Protein AF-A0A2P2IC39-F1 (afdb_monomer)

Nearest PDB structures (foldseek):
  4boz-assembly1_A  TM=9.385E-01  e=6.051E-13  Homo sapiens
  4bos-assembly1_B  TM=9.287E-01  e=7.747E-13  Homo sapiens
  4boq-assembly1_A-2  TM=9.405E-01  e=1.270E-12  Homo sapiens
  3by4-assembly1_A  TM=9.197E-01  e=1.194E-12  Saccharomyces cerevisiae
  7pl7-assembly1_A  TM=8.441E-01  e=1.095E-07  Saccharomyces cerevisiae

Organism: NCBI:txid1518452

InterPro domains:
  IPR003323 OTU domain [PF02338] (206-313)
  IPR003323 OTU domain [PS50802] (200-324)
  IPR038765 Papain-like cysteine peptidase superfamily [SSF54001] (201-322)
  IPR048857 OTU1, Ubl domain [PF21403] (6-58)

Sequence (324 aa):
MSTIFRLRVRSALQQNIPLIDFLTPESTFENLNQVLASASEIPEQQLKVLCGYPPKVLQGARESMLQEIGIKNGEVLIIEKRSATDPPQYCEATKKMTHLLSNLNNKLQDNASQPKESTHGVQLNSSNDKSAVNVNSVVSSSKVASEGQNSNGKVRKRAPSNGKTSPAGKKSAAEPSEIVIEREAPAGIYLAPGSQLGILQKREVPSDNSCLFASMDYVLNGSISSPRTKELRREVSEGVLQEEELIPDCVMDRPRQEYSTWIMREQSWGGEIELAILSKYHKLEIVTVDAKTARVNRFGESENYKARVFLLYDGIHYDPLHME

Solvent-accessible surface area (backbone atoms only — not comparable to full-atom values): 20655 Å² total; per-residue (Å²): 130,84,64,66,26,43,34,40,48,47,36,92,90,42,88,83,38,71,71,44,67,81,48,36,52,79,36,31,40,44,60,51,42,53,52,51,19,73,59,61,82,36,56,66,92,38,46,37,46,26,41,68,86,78,71,38,78,55,56,40,27,55,78,38,28,33,46,79,64,66,55,57,69,66,38,53,42,37,45,47,79,50,56,100,84,57,77,68,49,61,43,80,70,58,59,64,57,65,50,47,53,51,50,51,55,50,58,66,59,66,71,78,67,86,90,83,89,84,83,88,79,84,90,84,90,82,85,89,82,89,82,91,86,90,85,89,85,85,90,87,83,90,85,90,81,92,86,82,92,88,90,90,89,87,88,92,88,83,88,87,91,87,88,92,89,86,85,90,83,89,81,90,86,88,79,87,82,76,90,75,84,81,75,86,66,79,90,71,82,80,74,55,93,87,47,95,87,53,46,82,41,77,48,87,57,68,93,54,44,43,17,50,38,40,23,49,34,28,77,74,67,79,43,72,54,75,70,54,33,54,47,53,28,44,56,35,27,51,37,59,73,69,37,53,85,83,57,41,74,92,82,48,99,57,59,54,74,57,43,30,66,43,47,61,36,69,76,39,69,73,56,72,68,45,45,45,40,50,13,65,72,72,52,25,24,40,35,40,34,32,75,86,77,72,47,74,50,72,22,46,70,90,69,73,47,90,45,73,47,44,34,41,29,76,88,86,53,35,28,26,46,45,76,90

Radius of gyration: 29.39 Å; Cα contacts (8 Å, |Δi|>4): 389; chains: 1; bounding box: 82×82×66 Å

pLDDT: mean 73.12, std 26.87, range [24.73, 98.62]

Foldseek 3Di:
DFQFAFEAEDEPQDHDQDTRRHAGQQDFPLVVLVSVCVRRVNPSQQKWWFKDVVTDTQAEARRDGCVRSPDDHPIYIYIDGDDPPDDGRYDDHPCCVVVVVVVVVVVVVVVPDDDDDDDDDDDDDDDDDDDDDDDDDDDDDDDDDDDDDDYDDDDDDDDDYDDDDDDDDDDDDDDDDDDDPDDDDPDDDPQDPPRPPFDWDWDDDDLFLLQVLQQVCCQVPVHGDPVSSLVLLQLLLVCLVVVCVQCPPVNDPDDSNVVSVQSSDRNHHDDDSSQQRCCVVVQEKEWEAAPPPRDIDIHCPVVPGPHYWYWYDPPRHITGIDTD

Secondary structure (DSSP, 8-state):
-PPPEEEEEEESS-S-PPPEEEE-TTSBHHHHHHHHHHHHT--GGGEEEEETTTTEE--B-TT-BTTTTT--TT-EEEEEEPPTTSPPSBPP--THHHHHHHHHHHHHHTTSS--------------------------------------------------------------PPP--------------TT-TT--EEE-----STTHHHHHHHHHHHSS--HHHHHHHHHHHHHHHHH-TTTS-GGG-SS-HHHHHHHHTSTTSPP-HHHHHHHHHHHT-EEEEEETTT--EEEESGGGT-S-EEEEEE-SS-EEEEEE-

Structure (mmCIF, N/CA/C/O backbone):
data_AF-A0A2P2IC39-F1
#
_entry.id   AF-A0A2P2IC39-F1
#
loop_
_atom_site.group_PDB
_atom_site.id
_atom_site.type_symbol
_atom_site.label_atom_id
_atom_site.label_alt_id
_atom_site.label_comp_id
_atom_site.label_asym_id
_atom_site.label_entity_id
_atom_site.label_seq_id
_atom_site.pdbx_PDB_ins_code
_atom_site.Cartn_x
_atom_site.Cartn_y
_atom_site.Cartn_z
_atom_site.occupancy
_atom_site.B_iso_or_equiv
_atom_site.auth_seq_id
_atom_site.auth_comp_id
_atom_site.auth_asym_id
_atom_site.auth_atom_id
_atom_site.pdbx_PDB_model_num
ATOM 1 N N . MET A 1 1 ? -18.939 -21.372 20.679 1.00 53.53 1 MET A N 1
ATOM 2 C CA . MET A 1 1 ? -17.553 -20.964 20.996 1.00 53.53 1 MET A CA 1
ATOM 3 C C . MET A 1 1 ? -17.461 -19.486 20.676 1.00 53.53 1 MET A C 1
ATOM 5 O O . MET A 1 1 ? -17.962 -19.125 19.617 1.00 53.53 1 MET A O 1
ATOM 9 N N . SER A 1 2 ? -16.907 -18.648 21.553 1.00 65.69 2 SER A N 1
ATOM 10 C CA . SER A 1 2 ? -16.652 -17.245 21.196 1.00 65.69 2 SER A CA 1
ATOM 11 C C . SER A 1 2 ? -15.604 -17.186 20.088 1.00 65.69 2 SER A C 1
ATOM 13 O O . SER A 1 2 ? -14.643 -17.959 20.101 1.00 65.69 2 SER A O 1
ATOM 15 N N . THR A 1 3 ? -15.798 -16.300 19.116 1.00 83.81 3 THR A N 1
ATOM 16 C CA . THR A 1 3 ? -14.810 -16.071 18.059 1.00 83.81 3 THR A CA 1
ATOM 17 C C . THR A 1 3 ? -13.557 -15.469 18.682 1.00 83.81 3 THR A C 1
ATOM 19 O O . THR A 1 3 ? -13.649 -14.519 19.450 1.00 83.81 3 THR A O 1
ATOM 22 N N . ILE A 1 4 ? -12.382 -15.988 18.343 1.00 92.75 4 ILE A N 1
ATOM 23 C CA . ILE A 1 4 ? -11.112 -15.381 18.747 1.00 92.75 4 ILE A CA 1
ATOM 24 C C . ILE A 1 4 ? -10.704 -14.362 17.680 1.00 92.75 4 ILE A C 1
ATOM 26 O O . ILE A 1 4 ? -10.698 -14.669 16.485 1.00 92.75 4 ILE A O 1
ATOM 30 N N . PHE A 1 5 ? -10.374 -13.145 18.103 1.00 92.12 5 PHE A N 1
ATOM 31 C CA . PHE A 1 5 ? -9.815 -12.113 17.240 1.00 92.12 5 PHE A CA 1
ATOM 32 C C . PHE A 1 5 ? -8.325 -12.376 17.013 1.00 92.12 5 PHE A C 1
ATOM 34 O O . PHE A 1 5 ? -7.558 -12.460 17.965 1.00 92.12 5 PHE A O 1
ATOM 41 N N . ARG A 1 6 ? -7.918 -12.463 15.742 1.00 90.50 6 ARG A N 1
ATOM 42 C CA . ARG A 1 6 ? -6.520 -12.501 15.295 1.00 90.50 6 ARG A CA 1
ATOM 43 C C . ARG A 1 6 ? -6.109 -11.088 14.872 1.00 90.50 6 ARG A C 1
ATOM 45 O O . ARG A 1 6 ? -6.311 -10.713 13.717 1.00 90.50 6 ARG A O 1
ATOM 52 N N . LEU A 1 7 ? -5.600 -10.288 15.806 1.00 91.44 7 LEU A N 1
ATOM 53 C CA . LEU A 1 7 ? -5.197 -8.896 15.573 1.00 91.44 7 LEU A CA 1
ATOM 54 C C . LEU A 1 7 ? -3.695 -8.832 15.282 1.00 91.44 7 LEU A C 1
ATOM 56 O O . LEU A 1 7 ? -2.874 -9.288 16.080 1.00 91.44 7 LEU A O 1
ATOM 60 N N . ARG A 1 8 ? -3.329 -8.264 14.130 1.00 89.94 8 ARG A N 1
ATOM 61 C CA . ARG A 1 8 ? -1.926 -8.003 13.761 1.00 89.94 8 ARG A CA 1
ATOM 62 C C . ARG A 1 8 ? -1.519 -6.653 14.336 1.00 89.94 8 ARG A C 1
ATOM 64 O O . ARG A 1 8 ? -2.344 -5.748 14.339 1.00 89.94 8 ARG A O 1
ATOM 71 N N . VAL A 1 9 ? -0.278 -6.494 14.789 1.00 92.00 9 VAL A N 1
ATOM 72 C CA . VAL A 1 9 ? 0.190 -5.244 15.409 1.00 92.00 9 VAL A CA 1
ATOM 73 C C . VAL A 1 9 ? 1.431 -4.723 14.683 1.00 92.00 9 VAL A C 1
ATOM 75 O O . VAL A 1 9 ? 2.341 -5.490 14.383 1.00 92.00 9 VAL A O 1
ATOM 78 N N . ARG A 1 10 ? 1.470 -3.420 14.388 1.00 85.88 10 ARG A N 1
ATOM 79 C CA . ARG A 1 10 ? 2.615 -2.708 13.802 1.00 85.88 10 ARG A CA 1
ATOM 80 C C . ARG A 1 10 ? 2.978 -1.508 14.680 1.00 85.88 10 ARG A C 1
ATOM 82 O O . ARG A 1 10 ? 2.101 -0.748 15.080 1.00 85.88 10 ARG A O 1
ATOM 89 N N . SER A 1 11 ? 4.267 -1.325 14.960 1.00 86.62 11 SER A N 1
ATOM 90 C CA . SER A 1 11 ? 4.810 -0.196 15.727 1.00 86.62 11 SER A CA 1
ATOM 91 C C . SER A 1 11 ? 6.028 0.378 15.013 1.00 86.62 11 SER A C 1
ATOM 93 O O . SER A 1 11 ? 6.879 -0.367 14.533 1.00 86.62 11 SER A O 1
ATOM 95 N N . ALA A 1 12 ? 6.155 1.706 14.988 1.00 77.38 12 ALA A N 1
ATOM 96 C CA . ALA A 1 12 ? 7.350 2.366 14.455 1.00 77.38 12 ALA A CA 1
ATOM 97 C C . ALA A 1 12 ? 8.610 2.126 15.316 1.00 77.38 12 ALA A C 1
ATOM 99 O O . ALA A 1 12 ? 9.722 2.343 14.839 1.00 77.38 12 ALA A O 1
ATOM 100 N N . LEU A 1 13 ? 8.443 1.691 16.573 1.00 76.06 13 LEU A N 1
ATOM 101 C CA . LEU A 1 13 ? 9.543 1.412 17.505 1.00 76.06 13 LEU A CA 1
ATOM 102 C C . LEU A 1 13 ? 9.939 -0.071 17.544 1.00 76.06 13 LEU A C 1
ATOM 104 O O . LEU A 1 13 ? 11.085 -0.380 17.858 1.00 76.06 13 LEU A O 1
ATOM 108 N N . GLN A 1 14 ? 9.014 -0.984 17.231 1.00 76.31 14 GLN A N 1
ATOM 109 C CA . GLN A 1 14 ? 9.207 -2.426 17.403 1.00 76.31 14 GLN A CA 1
ATOM 110 C C . GLN A 1 14 ? 8.634 -3.180 16.198 1.00 76.31 14 GLN A C 1
ATOM 112 O O . GLN A 1 14 ? 7.423 -3.268 16.013 1.00 76.31 14 GLN A O 1
ATOM 117 N N . GLN A 1 15 ? 9.534 -3.704 15.360 1.00 69.00 15 GLN A N 1
ATOM 118 C CA . GLN A 1 15 ? 9.205 -4.309 14.060 1.00 69.00 15 GLN A CA 1
ATOM 119 C C . GLN A 1 15 ? 8.476 -5.660 14.183 1.00 69.00 15 GLN A C 1
ATOM 121 O O . GLN A 1 15 ? 7.675 -6.007 13.323 1.00 69.00 15 GLN A O 1
ATOM 126 N N . ASN A 1 16 ? 8.735 -6.410 15.261 1.00 76.50 16 ASN A N 1
ATOM 127 C CA . ASN A 1 16 ? 8.260 -7.781 15.461 1.00 76.50 16 ASN A CA 1
ATOM 128 C C . ASN A 1 16 ? 7.373 -7.886 16.711 1.00 76.50 16 ASN A C 1
ATOM 130 O O . ASN A 1 16 ? 7.782 -8.467 17.716 1.00 76.50 16 ASN A O 1
ATOM 134 N N . ILE A 1 17 ? 6.167 -7.318 16.658 1.00 85.31 17 ILE A N 1
ATOM 135 C CA . ILE A 1 17 ? 5.147 -7.544 17.693 1.00 85.31 17 ILE A CA 1
ATOM 136 C C . ILE A 1 17 ? 4.355 -8.816 17.329 1.00 85.31 17 ILE A C 1
ATOM 138 O O . ILE A 1 17 ? 3.897 -8.923 16.187 1.00 85.31 17 ILE A O 1
ATOM 142 N N . PRO A 1 18 ? 4.186 -9.792 18.245 1.00 82.88 18 PRO A N 1
ATOM 143 C CA . PRO A 1 18 ? 3.425 -11.010 17.970 1.00 82.88 18 PRO A CA 1
ATOM 144 C C . PRO A 1 18 ? 1.972 -10.753 17.552 1.00 82.88 18 PRO A C 1
ATOM 146 O O . PRO A 1 18 ? 1.357 -9.752 17.921 1.00 82.88 18 PRO A O 1
ATOM 149 N N . LEU A 1 19 ? 1.395 -11.713 16.824 1.00 87.12 19 LEU A N 1
ATOM 150 C CA . LEU A 1 19 ? -0.047 -11.762 16.590 1.00 87.12 19 LEU A CA 1
ATOM 151 C C . LEU A 1 19 ? -0.775 -11.904 17.934 1.00 87.12 19 LEU A C 1
ATOM 153 O O . LEU A 1 19 ? -0.457 -12.796 18.717 1.00 87.12 19 LEU A O 1
ATOM 157 N N . ILE A 1 20 ? -1.787 -11.074 18.172 1.00 91.94 20 ILE A N 1
ATOM 158 C CA . ILE A 1 20 ? -2.707 -11.258 19.294 1.00 91.94 20 ILE A CA 1
ATOM 159 C C . ILE A 1 20 ? -3.823 -12.183 18.804 1.00 91.94 20 ILE A C 1
ATOM 161 O O . ILE A 1 20 ? -4.684 -11.746 18.045 1.00 91.94 20 ILE A O 1
ATOM 165 N N . ASP A 1 21 ? -3.803 -13.454 19.206 1.00 92.31 21 ASP A N 1
ATOM 166 C CA . ASP A 1 21 ? -4.837 -14.448 18.883 1.00 92.31 21 ASP A CA 1
ATOM 167 C C . ASP A 1 21 ? -5.414 -15.155 20.121 1.00 92.31 21 ASP A C 1
ATOM 169 O O . AS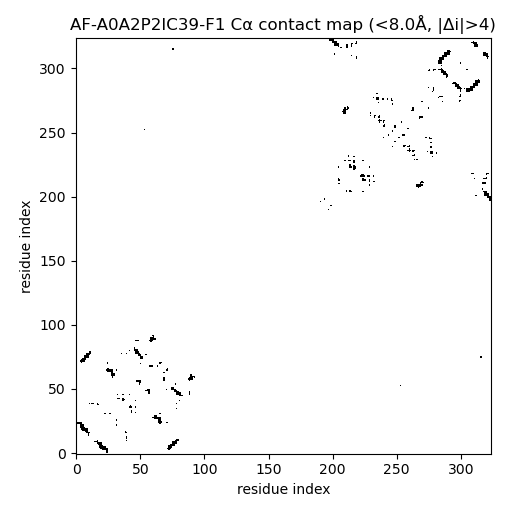P A 1 21 ? -5.702 -16.350 20.107 1.00 92.31 21 ASP A O 1
ATOM 173 N N . PHE A 1 22 ? -5.625 -14.380 21.189 1.00 92.12 22 PHE A N 1
ATOM 174 C CA . PHE A 1 22 ? -6.256 -14.823 22.441 1.00 92.12 22 PHE A CA 1
ATOM 175 C C . PHE A 1 22 ? -7.339 -13.867 22.982 1.00 92.12 22 PHE A C 1
ATOM 177 O O . PHE A 1 22 ? -7.984 -14.187 23.978 1.00 92.12 22 PHE A O 1
ATOM 184 N N . LEU A 1 23 ? -7.560 -12.709 22.345 1.00 93.19 23 LEU A N 1
ATOM 185 C CA . LEU A 1 23 ? -8.657 -11.794 22.690 1.00 93.19 23 LEU A CA 1
ATOM 186 C C . LEU A 1 23 ? -9.941 -12.166 21.932 1.00 93.19 23 LEU A C 1
ATOM 188 O O . LEU A 1 23 ? -9.903 -12.800 20.875 1.00 93.19 23 LEU A O 1
ATOM 192 N N . THR A 1 24 ? -11.087 -11.749 22.460 1.00 95.38 24 THR A N 1
ATOM 193 C CA . THR A 1 24 ? -12.430 -12.030 21.922 1.00 95.38 24 THR A CA 1
ATOM 194 C C . THR A 1 24 ? -13.197 -10.724 21.644 1.00 95.38 24 THR A C 1
ATOM 196 O O . THR A 1 24 ? -12.788 -9.671 22.145 1.00 95.38 24 THR A O 1
ATOM 199 N N . PRO A 1 25 ? -14.313 -10.748 20.884 1.00 92.50 25 PRO A N 1
ATOM 200 C CA . PRO A 1 25 ? -15.198 -9.595 20.703 1.00 92.50 25 PRO A CA 1
ATOM 201 C C . PRO A 1 25 ? -15.598 -8.909 22.013 1.00 92.50 25 PRO A C 1
ATOM 203 O O . PRO A 1 25 ? -15.726 -7.688 22.037 1.00 92.50 25 PRO A O 1
ATOM 206 N N . GLU A 1 26 ? -15.774 -9.698 23.077 1.00 94.12 26 GLU A N 1
ATOM 207 C CA . GLU A 1 26 ? -16.232 -9.294 24.410 1.00 94.12 26 GLU A CA 1
ATOM 208 C C . GLU A 1 26 ? -15.093 -8.900 25.368 1.00 94.12 26 GLU A C 1
ATOM 210 O O . GLU A 1 26 ? -15.357 -8.488 26.496 1.00 94.12 26 GLU A O 1
ATOM 215 N N . SER A 1 27 ? -13.830 -9.025 24.946 1.00 95.62 27 SER A N 1
ATOM 216 C CA . SER A 1 27 ? -12.684 -8.519 25.714 1.00 95.62 27 SER A CA 1
ATOM 217 C C . SER A 1 27 ? -12.746 -6.990 25.815 1.00 95.62 27 SER A C 1
ATOM 219 O O . SER A 1 27 ? -13.257 -6.329 24.908 1.00 95.62 27 SER A O 1
ATOM 221 N N . THR A 1 28 ? -12.231 -6.407 26.900 1.00 96.31 28 THR A N 1
ATOM 222 C CA . THR A 1 28 ? -12.331 -4.952 27.102 1.00 96.31 28 THR A CA 1
ATOM 223 C C . THR A 1 28 ? -11.219 -4.188 26.386 1.00 96.31 28 THR A C 1
ATOM 225 O O . THR A 1 28 ? -10.129 -4.716 26.135 1.00 96.31 28 THR A O 1
ATOM 228 N N . PHE A 1 29 ? -11.462 -2.910 26.093 1.00 94.75 29 PHE A N 1
ATOM 229 C CA . PHE A 1 29 ? -10.446 -2.014 25.540 1.00 94.75 29 PHE A CA 1
ATOM 230 C C . PHE A 1 29 ? -9.227 -1.885 26.466 1.00 94.75 29 PHE A C 1
ATOM 232 O O . PHE A 1 29 ? -8.095 -1.835 25.988 1.00 94.75 29 PHE A O 1
ATOM 239 N N . GLU A 1 30 ? -9.436 -1.907 27.785 1.00 94.75 30 GLU A N 1
ATOM 240 C CA . GLU A 1 30 ? -8.356 -1.995 28.771 1.00 94.75 30 GLU A CA 1
ATOM 241 C C . GLU A 1 30 ? -7.513 -3.270 28.607 1.00 94.75 30 GLU A C 1
ATOM 243 O O . GLU A 1 30 ? -6.287 -3.168 28.581 1.00 94.75 30 GLU A O 1
ATOM 248 N N . ASN A 1 31 ? -8.121 -4.451 28.423 1.00 94.56 31 ASN A N 1
ATOM 249 C CA . ASN A 1 31 ? -7.352 -5.682 28.199 1.00 94.56 31 ASN A CA 1
ATOM 250 C C . ASN A 1 31 ? -6.490 -5.585 26.933 1.00 94.56 31 ASN A C 1
ATOM 252 O O . ASN A 1 31 ? -5.325 -5.982 26.949 1.00 94.56 31 ASN A O 1
ATOM 256 N N . LEU A 1 32 ? -7.031 -5.015 25.851 1.00 95.19 32 LEU A N 1
ATOM 257 C CA . LEU A 1 32 ? -6.257 -4.773 24.636 1.00 95.19 32 LEU A CA 1
ATOM 258 C C . LEU A 1 32 ? -5.092 -3.808 24.896 1.00 95.19 32 LEU A C 1
ATOM 260 O O . LEU A 1 32 ? -3.964 -4.111 24.522 1.00 95.19 32 LEU A O 1
ATOM 264 N N . ASN A 1 33 ? -5.328 -2.673 25.552 1.00 93.75 33 ASN A N 1
ATOM 265 C CA . ASN A 1 33 ? -4.281 -1.676 25.784 1.00 93.75 33 ASN A CA 1
ATOM 266 C C . ASN A 1 33 ? -3.184 -2.180 26.733 1.00 93.75 33 ASN A C 1
ATOM 268 O O . ASN A 1 33 ? -2.019 -1.862 26.510 1.00 93.75 33 ASN A O 1
ATOM 272 N N . GLN A 1 34 ? -3.515 -3.016 27.722 1.00 93.31 34 GLN A N 1
ATOM 273 C CA . GLN A 1 34 ? -2.532 -3.706 28.566 1.00 93.31 34 GLN A CA 1
ATOM 274 C C . GLN A 1 34 ? -1.639 -4.649 27.739 1.00 93.31 34 GLN A C 1
ATOM 276 O O . GLN A 1 34 ? -0.414 -4.608 27.868 1.00 93.31 34 GLN A O 1
ATOM 281 N N . VAL A 1 35 ? -2.233 -5.449 26.842 1.00 94.00 35 VAL A N 1
ATOM 282 C CA . VAL A 1 35 ? -1.491 -6.331 25.923 1.00 94.00 35 VAL A CA 1
ATOM 283 C C . VAL A 1 35 ? -0.601 -5.519 24.978 1.00 94.00 35 VAL A C 1
ATOM 285 O O . VAL A 1 35 ? 0.588 -5.809 24.862 1.00 94.00 35 VAL A O 1
ATOM 288 N N . LEU A 1 36 ? -1.139 -4.478 24.335 1.00 92.94 36 LEU A N 1
ATOM 289 C CA . LEU A 1 36 ? -0.393 -3.631 23.399 1.00 92.94 36 LEU A CA 1
ATOM 290 C C . LEU A 1 36 ? 0.746 -2.870 24.097 1.00 92.94 36 LEU A C 1
ATOM 292 O O . LEU A 1 36 ? 1.843 -2.802 23.550 1.00 92.94 36 LEU A O 1
ATOM 296 N N . ALA A 1 37 ? 0.527 -2.342 25.305 1.00 90.88 37 ALA A N 1
ATOM 297 C CA . ALA A 1 37 ? 1.562 -1.674 26.095 1.00 90.88 37 ALA A CA 1
ATOM 298 C C . ALA A 1 37 ? 2.699 -2.640 26.469 1.00 90.88 37 ALA A C 1
ATOM 300 O O . ALA A 1 37 ? 3.873 -2.334 26.254 1.00 90.88 37 ALA A O 1
ATOM 301 N N . SER A 1 38 ? 2.356 -3.844 26.945 1.00 89.00 38 SER A N 1
ATOM 302 C CA . SER A 1 38 ? 3.340 -4.885 27.269 1.00 89.00 38 SER A CA 1
ATOM 303 C C . SER A 1 38 ? 4.096 -5.418 26.048 1.00 89.00 38 SER A C 1
ATOM 305 O O . SER A 1 38 ? 5.218 -5.889 26.205 1.00 89.00 38 SER A O 1
ATOM 307 N N . ALA A 1 39 ? 3.492 -5.385 24.857 1.00 86.06 39 ALA A N 1
ATOM 308 C CA . ALA A 1 39 ? 4.065 -5.934 23.627 1.00 86.06 39 ALA A CA 1
ATOM 309 C C . ALA A 1 39 ? 4.741 -4.886 22.718 1.00 86.06 39 ALA A C 1
ATOM 311 O O . ALA A 1 39 ? 5.256 -5.256 21.667 1.00 86.06 39 ALA A O 1
ATOM 312 N N . SER A 1 40 ? 4.717 -3.599 23.094 1.00 85.44 40 SER A N 1
ATOM 313 C CA . SER A 1 40 ? 5.329 -2.490 22.335 1.00 85.44 40 SER A CA 1
ATOM 314 C C . SER A 1 40 ? 6.308 -1.621 23.138 1.00 85.44 40 SER A C 1
ATOM 316 O O . SER A 1 40 ? 6.811 -0.625 22.613 1.00 85.44 40 SER A O 1
ATOM 318 N N . GLU A 1 41 ? 6.531 -1.948 24.418 1.00 83.94 41 GLU A N 1
ATOM 319 C CA . GLU A 1 41 ? 7.360 -1.187 25.373 1.00 83.94 41 GLU A CA 1
ATOM 320 C C . GLU A 1 41 ? 6.931 0.294 25.544 1.00 83.94 41 GLU A C 1
ATOM 322 O O . GLU A 1 41 ? 7.699 1.156 25.984 1.00 83.94 41 GLU A O 1
ATOM 327 N N . ILE A 1 42 ? 5.668 0.604 25.227 1.00 86.00 42 ILE A N 1
ATOM 328 C CA . ILE A 1 42 ? 5.047 1.922 25.403 1.00 86.00 42 ILE A CA 1
ATOM 329 C C . ILE A 1 42 ? 4.088 1.855 26.603 1.00 86.00 42 ILE A C 1
ATOM 331 O O . ILE A 1 42 ? 3.127 1.091 26.552 1.00 86.00 42 ILE A O 1
ATOM 335 N N . PRO A 1 43 ? 4.282 2.660 27.669 1.00 87.56 43 PRO A N 1
ATOM 336 C CA . PRO A 1 43 ? 3.336 2.726 28.782 1.00 87.56 43 PRO A CA 1
ATOM 337 C C . PRO A 1 43 ? 1.922 3.083 28.312 1.00 87.56 43 PRO A C 1
ATOM 339 O O . PRO A 1 43 ? 1.762 3.924 27.431 1.00 87.56 43 PRO A O 1
ATOM 342 N N . GLU A 1 44 ? 0.894 2.513 28.946 1.00 87.44 44 GLU A N 1
ATOM 343 C CA . GLU A 1 44 ? -0.524 2.703 28.588 1.00 87.44 44 GLU A CA 1
ATOM 344 C C . GLU A 1 44 ? -0.916 4.191 28.449 1.00 87.44 44 GLU A C 1
ATOM 346 O O . GLU A 1 44 ? -1.661 4.574 27.552 1.00 87.44 44 GLU A O 1
ATOM 351 N N . GLN A 1 45 ? -0.345 5.062 29.287 1.00 84.81 45 GLN A N 1
ATOM 352 C CA . GLN A 1 45 ? -0.592 6.510 29.296 1.00 84.81 45 GLN A CA 1
ATOM 353 C C . GLN A 1 45 ? 0.073 7.255 28.124 1.00 84.81 45 GLN A C 1
ATOM 355 O O . GLN A 1 45 ? -0.274 8.401 27.853 1.00 84.81 45 GLN A O 1
ATOM 360 N N . GLN A 1 46 ? 1.038 6.626 27.449 1.00 88.00 46 GLN A N 1
ATOM 361 C CA . GLN A 1 46 ? 1.729 7.117 26.249 1.00 88.00 46 GLN A CA 1
ATOM 362 C C . GLN A 1 46 ? 1.276 6.3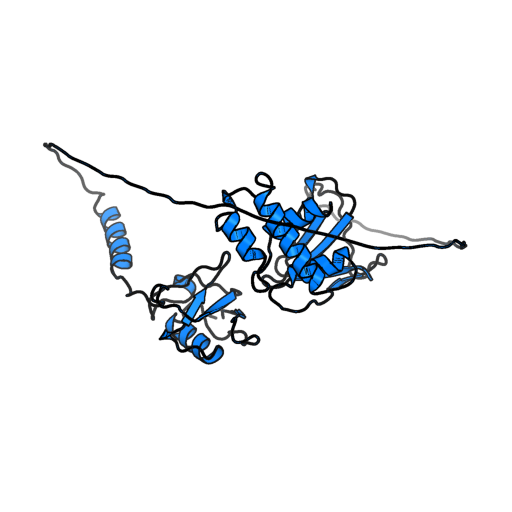85 24.977 1.00 88.00 46 GLN A C 1
ATOM 364 O O . GLN A 1 46 ? 1.801 6.656 23.895 1.00 88.00 46 GLN A O 1
ATOM 369 N N . LEU A 1 47 ? 0.317 5.466 25.088 1.00 89.56 47 LEU A N 1
ATOM 370 C CA . LEU A 1 47 ? -0.172 4.685 23.965 1.00 89.56 47 LEU A CA 1
ATOM 371 C C . LEU A 1 47 ? -1.112 5.530 23.083 1.00 89.56 47 LEU A C 1
ATOM 373 O O . LEU A 1 47 ? -1.870 6.398 23.546 1.00 89.56 47 LEU A O 1
ATOM 377 N N . LYS A 1 48 ? -1.028 5.279 21.779 1.00 91.56 48 LYS A N 1
ATOM 378 C CA . LYS A 1 48 ? -1.969 5.740 20.763 1.00 91.56 48 LYS A CA 1
ATOM 379 C C . LYS A 1 48 ? -2.178 4.593 19.785 1.00 91.56 48 LYS A C 1
ATOM 381 O O . LYS A 1 48 ? -1.237 4.162 19.125 1.00 91.56 48 LYS A O 1
ATOM 386 N N . VAL A 1 49 ? -3.408 4.098 19.721 1.00 92.88 49 VAL A N 1
ATOM 387 C CA . VAL A 1 49 ? -3.796 2.969 18.871 1.00 92.88 49 VAL A CA 1
ATOM 388 C C . VAL A 1 49 ? -4.641 3.492 17.716 1.00 92.88 49 VAL A C 1
ATOM 390 O O . VAL A 1 49 ? -5.556 4.286 17.936 1.00 92.88 49 VAL A O 1
ATOM 393 N N . LEU A 1 50 ? -4.343 3.061 16.491 1.00 91.81 50 LEU A N 1
ATOM 394 C CA . LEU A 1 50 ? -5.132 3.347 15.295 1.00 91.81 50 LEU A CA 1
ATOM 395 C C . LEU A 1 50 ? -5.587 2.038 14.641 1.00 91.81 50 LEU A C 1
ATOM 397 O O . LEU A 1 50 ? -4.860 1.049 14.680 1.00 91.81 50 LEU A O 1
ATOM 401 N N . CYS A 1 51 ? -6.780 2.036 14.045 1.00 91.94 51 CYS A N 1
ATOM 402 C CA . CYS A 1 51 ? -7.414 0.853 13.450 1.00 91.94 51 CYS A CA 1
ATOM 403 C C . CYS A 1 51 ? -8.090 1.189 12.107 1.00 91.94 51 CYS A C 1
ATOM 405 O O . CYS A 1 51 ? -8.493 2.335 11.881 1.00 91.94 51 CYS A O 1
ATOM 407 N N . GLY A 1 52 ? -8.264 0.176 11.250 1.00 84.69 52 GLY A N 1
ATOM 408 C CA . GLY A 1 52 ? -8.967 0.270 9.967 1.00 84.69 52 GLY A CA 1
ATOM 409 C C . GLY A 1 52 ? -8.196 0.992 8.854 1.00 84.69 52 GLY A C 1
ATOM 410 O O . GLY A 1 52 ? -7.034 1.368 9.008 1.00 84.69 52 GLY A O 1
ATOM 411 N N . TYR A 1 53 ? -8.867 1.188 7.714 1.00 68.31 53 TYR A N 1
ATOM 412 C CA . TYR A 1 53 ? -8.365 1.956 6.572 1.00 68.31 53 TYR A CA 1
ATOM 413 C C . TYR A 1 53 ? -9.392 3.034 6.158 1.00 68.31 53 TYR A C 1
ATOM 415 O O . TYR A 1 53 ? -10.562 2.690 5.960 1.00 68.31 53 TYR A O 1
ATOM 423 N N . PRO A 1 54 ? -8.998 4.319 6.048 1.00 78.25 54 PRO A N 1
ATOM 424 C CA . PRO A 1 54 ? -7.737 4.878 6.548 1.00 78.25 54 PRO A CA 1
ATOM 425 C C . PRO A 1 54 ? -7.600 4.697 8.076 1.00 78.25 54 PRO A C 1
ATOM 427 O O . PRO A 1 54 ? -8.626 4.646 8.765 1.00 78.25 54 PRO A O 1
ATOM 430 N N . PRO A 1 55 ? -6.373 4.625 8.629 1.00 87.62 55 PRO A N 1
ATOM 431 C CA . PRO A 1 55 ? -6.164 4.432 10.063 1.00 87.62 55 PRO A CA 1
ATOM 432 C C . PRO A 1 55 ? -6.758 5.566 10.903 1.00 87.62 55 PRO A C 1
ATOM 434 O O . PRO A 1 55 ? -6.350 6.724 10.793 1.00 87.62 55 PRO A O 1
ATOM 437 N N . LYS A 1 56 ? -7.709 5.230 11.778 1.00 88.62 56 LYS A N 1
ATOM 438 C CA . LYS A 1 56 ? -8.377 6.177 12.687 1.00 88.62 56 LYS A CA 1
ATOM 439 C C . LYS A 1 56 ? -7.987 5.885 14.127 1.00 88.62 56 LYS A C 1
ATOM 441 O O . LYS A 1 56 ? -7.908 4.721 14.513 1.00 88.62 56 LYS A O 1
ATOM 446 N N . VAL A 1 57 ? -7.749 6.937 14.916 1.00 89.75 57 VAL A N 1
ATOM 447 C CA . VAL A 1 57 ? -7.424 6.811 16.347 1.00 89.75 57 VAL A CA 1
ATOM 448 C C . VAL A 1 57 ? -8.589 6.144 17.071 1.00 89.75 57 VAL A C 1
ATOM 450 O O . VAL A 1 57 ? -9.715 6.636 17.035 1.00 89.75 57 VAL A O 1
ATOM 453 N N . LEU A 1 58 ? -8.299 5.028 17.729 1.00 91.50 58 LEU A N 1
ATOM 454 C CA . LEU A 1 58 ? -9.265 4.226 18.457 1.00 91.50 58 LEU A CA 1
ATOM 455 C C . LEU A 1 58 ? -9.520 4.841 19.841 1.00 91.50 58 LEU A C 1
ATOM 457 O O . LEU A 1 58 ? -8.580 5.107 20.593 1.00 91.50 58 LEU A O 1
ATOM 461 N N . GLN A 1 59 ? -10.792 5.063 20.169 1.00 88.75 59 GLN A N 1
ATOM 462 C CA . GLN A 1 59 ? -11.245 5.639 21.436 1.00 88.75 59 GLN A CA 1
ATOM 463 C C . GLN A 1 59 ? -12.438 4.844 21.972 1.00 88.75 59 GLN A C 1
ATOM 465 O O . GLN A 1 59 ? -13.254 4.341 21.202 1.00 88.75 59 GLN A O 1
ATOM 470 N N . GLY A 1 60 ? -12.550 4.763 23.294 1.00 88.88 60 GLY A N 1
ATOM 471 C CA . GLY A 1 60 ? -13.622 4.059 23.995 1.00 88.88 60 GLY A CA 1
ATOM 472 C C . GLY A 1 60 ? -13.466 4.197 25.507 1.00 88.88 60 GLY A C 1
ATOM 473 O O . GLY A 1 60 ? -12.494 4.791 25.975 1.00 88.88 60 GLY A O 1
ATOM 474 N N . ALA A 1 61 ? -14.398 3.642 26.278 1.00 91.19 61 ALA A N 1
ATOM 475 C CA . ALA A 1 61 ? -14.212 3.509 27.720 1.00 91.19 61 ALA A CA 1
ATOM 476 C C . ALA A 1 61 ? -13.283 2.319 28.032 1.00 91.19 61 ALA A C 1
ATOM 478 O O . ALA A 1 61 ? -13.023 1.494 27.154 1.00 91.19 61 ALA A O 1
ATOM 479 N N . ARG A 1 62 ? -12.777 2.201 29.268 1.00 91.56 62 ARG A N 1
ATOM 480 C CA . ARG A 1 62 ? -11.898 1.075 29.659 1.00 91.56 62 ARG A CA 1
ATOM 481 C C . ARG A 1 62 ? -12.620 -0.266 29.513 1.00 91.56 62 ARG A C 1
ATOM 483 O O . ARG A 1 62 ? -12.044 -1.244 29.047 1.00 91.56 62 ARG A O 1
ATOM 490 N N . GLU A 1 63 ? -13.895 -0.258 29.877 1.00 94.12 63 GLU A N 1
ATOM 491 C CA . GLU A 1 63 ? -14.833 -1.372 29.914 1.00 94.12 63 GLU A CA 1
ATOM 492 C C . GLU A 1 63 ? -15.531 -1.675 28.576 1.00 94.12 63 GLU A C 1
ATOM 494 O O . GLU A 1 63 ? -16.183 -2.711 28.473 1.00 94.12 63 GLU A O 1
ATOM 499 N N . SER A 1 64 ? -15.409 -0.811 27.558 1.00 93.06 64 SER A N 1
ATOM 500 C CA . SER A 1 64 ? -16.031 -1.042 26.244 1.00 93.06 64 SER A CA 1
ATOM 501 C C . SER A 1 64 ? -15.476 -2.305 25.583 1.00 93.06 64 SER A C 1
ATOM 503 O O . SER A 1 64 ? -14.263 -2.530 25.596 1.00 93.06 64 SER A O 1
ATOM 505 N N . MET A 1 65 ? -16.346 -3.110 24.972 1.00 95.69 65 MET A N 1
ATOM 506 C CA . MET A 1 65 ? -15.941 -4.337 24.286 1.00 95.69 65 MET A CA 1
ATOM 507 C C . MET A 1 65 ? -15.240 -4.028 22.956 1.00 95.69 65 MET A C 1
ATOM 509 O O . MET A 1 65 ? -15.594 -3.065 22.270 1.00 95.69 65 MET A O 1
ATOM 513 N N . LEU A 1 66 ? -14.286 -4.870 22.535 1.00 93.94 66 LEU A N 1
ATOM 514 C CA . LEU A 1 66 ? -13.524 -4.651 21.293 1.00 93.94 66 LEU A CA 1
ATOM 515 C C . LEU A 1 66 ? -14.430 -4.503 20.056 1.00 93.94 66 LEU A C 1
ATOM 517 O O . LEU A 1 66 ? -14.159 -3.675 19.186 1.00 93.94 66 LEU A O 1
ATOM 521 N N . GLN A 1 67 ? -15.528 -5.261 19.997 1.00 92.56 67 GLN A N 1
ATOM 522 C CA . GLN A 1 67 ? -16.511 -5.157 18.912 1.00 92.56 67 GLN A CA 1
ATOM 523 C C . GLN A 1 67 ? -17.303 -3.836 18.911 1.00 92.56 67 GLN A C 1
ATOM 525 O O . GLN A 1 67 ? -17.664 -3.344 17.843 1.00 92.56 67 GLN A O 1
ATOM 530 N N . GLU A 1 68 ? -17.556 -3.238 20.080 1.00 91.19 68 GLU A N 1
ATOM 531 C CA . GLU A 1 68 ? -18.330 -1.993 20.217 1.00 91.19 68 GLU A CA 1
ATOM 532 C C . GLU A 1 68 ? -17.520 -0.775 19.762 1.00 91.19 68 GLU A C 1
ATOM 534 O O . GLU A 1 68 ? -18.057 0.126 19.120 1.00 91.19 68 GLU A O 1
ATOM 539 N N . ILE A 1 69 ? -16.210 -0.780 20.033 1.00 90.88 69 ILE A N 1
ATOM 540 C CA . ILE A 1 69 ? -15.263 0.241 19.554 1.00 90.88 69 ILE A CA 1
ATOM 541 C C . ILE A 1 69 ? -14.834 0.023 18.089 1.00 90.88 69 ILE A C 1
ATOM 543 O O . ILE A 1 69 ? -14.012 0.770 17.564 1.00 90.88 69 ILE A O 1
ATOM 547 N N . GLY A 1 70 ? -15.402 -0.979 17.408 1.00 88.25 70 GLY A N 1
ATOM 548 C CA . GLY A 1 70 ? -15.253 -1.194 15.967 1.00 88.25 70 GLY A CA 1
ATOM 549 C C . GLY A 1 70 ? -14.101 -2.103 15.527 1.00 88.25 70 GLY A C 1
ATOM 550 O O . GLY A 1 70 ? -13.878 -2.223 14.320 1.00 88.25 70 GLY A O 1
ATOM 551 N N . ILE A 1 71 ? -13.395 -2.772 16.449 1.00 93.12 71 ILE A N 1
ATOM 552 C CA . ILE A 1 71 ? -12.394 -3.790 16.092 1.00 93.12 71 ILE A CA 1
ATOM 553 C C . ILE A 1 71 ? -13.097 -5.039 15.553 1.00 93.12 71 ILE A C 1
ATOM 555 O O . ILE A 1 71 ? -14.141 -5.467 16.048 1.00 93.12 71 ILE A O 1
ATOM 559 N N . LYS A 1 72 ? -12.484 -5.660 14.544 1.00 90.94 72 LYS A N 1
ATOM 560 C CA . LYS A 1 72 ? -12.929 -6.906 13.916 1.00 90.94 72 LYS A CA 1
ATOM 561 C C . LYS A 1 72 ? -11.785 -7.919 13.881 1.00 90.94 72 LYS A C 1
ATOM 563 O O . LYS A 1 72 ? -10.610 -7.572 13.992 1.00 90.94 72 LYS A O 1
ATOM 568 N N . ASN A 1 73 ? -12.122 -9.187 13.673 1.00 90.44 73 ASN A N 1
ATOM 569 C CA . ASN A 1 73 ? -11.129 -10.233 13.442 1.00 90.44 73 ASN A CA 1
ATOM 570 C C . ASN A 1 73 ? -10.290 -9.936 12.176 1.00 90.44 73 ASN A C 1
ATOM 572 O O . ASN A 1 73 ? -10.858 -9.631 11.130 1.00 90.44 73 ASN A O 1
ATOM 576 N N . GLY A 1 74 ? -8.960 -10.061 12.251 1.00 85.12 74 GLY A N 1
ATOM 577 C CA . GLY A 1 74 ? -8.035 -9.820 11.132 1.00 85.12 74 GLY A CA 1
ATOM 578 C C . GLY A 1 74 ? -7.537 -8.374 10.970 1.00 85.12 74 GLY A C 1
ATOM 579 O O . GLY A 1 74 ? -6.664 -8.132 10.124 1.00 85.12 74 GLY A O 1
ATOM 580 N N . GLU A 1 75 ? -8.063 -7.441 11.774 1.00 88.44 75 GLU A N 1
ATOM 581 C CA . GLU A 1 75 ? -7.678 -6.023 11.790 1.00 88.44 75 GLU A CA 1
ATOM 582 C C . GLU A 1 75 ? -6.198 -5.794 12.134 1.00 88.44 75 GLU A C 1
ATOM 584 O O . GLU A 1 75 ? -5.479 -6.678 12.621 1.00 88.44 75 GLU A O 1
ATOM 589 N N . VAL A 1 76 ? -5.743 -4.576 11.835 1.00 88.81 76 VAL A N 1
ATOM 590 C CA . VAL A 1 76 ? -4.341 -4.162 11.932 1.00 88.81 76 VAL A CA 1
ATOM 591 C C . VAL A 1 76 ? -4.211 -3.041 12.955 1.00 88.81 76 VAL A C 1
ATOM 593 O O . VAL A 1 76 ? -4.497 -1.879 12.677 1.00 88.81 76 VAL A O 1
ATOM 596 N N . LEU A 1 77 ? -3.779 -3.433 14.149 1.00 94.06 77 LEU A N 1
ATOM 597 C CA . LEU A 1 77 ? -3.348 -2.585 15.249 1.00 94.06 77 LEU A CA 1
ATOM 598 C C . LEU A 1 77 ? -2.158 -1.699 14.853 1.00 94.06 77 LEU A C 1
ATOM 600 O O . LEU A 1 77 ? -1.056 -2.237 14.767 1.00 94.06 77 LEU A O 1
ATOM 604 N N . ILE A 1 78 ? -2.302 -0.392 14.639 1.00 92.81 78 ILE A N 1
ATOM 605 C CA . ILE A 1 78 ? -1.134 0.504 14.526 1.00 92.81 78 ILE A CA 1
ATOM 606 C C . ILE A 1 78 ? -0.895 1.170 15.882 1.00 92.81 78 ILE A C 1
ATOM 608 O O . ILE A 1 78 ? -1.808 1.785 16.430 1.00 92.81 78 ILE A O 1
ATOM 612 N N . ILE A 1 79 ? 0.321 1.052 16.420 1.00 93.38 79 ILE A N 1
ATOM 613 C CA . ILE A 1 79 ? 0.740 1.703 17.667 1.00 93.38 79 ILE A CA 1
ATOM 614 C C . ILE A 1 79 ? 1.710 2.849 17.367 1.00 93.38 79 ILE A C 1
ATOM 616 O O . ILE A 1 79 ? 2.756 2.663 16.742 1.00 93.38 79 ILE A O 1
ATOM 620 N N . GLU A 1 80 ? 1.395 4.020 17.912 1.00 91.31 80 GLU A N 1
ATOM 621 C CA . GLU A 1 80 ? 2.269 5.189 17.981 1.00 91.31 80 GLU A CA 1
ATOM 622 C C . GLU A 1 80 ? 2.524 5.586 19.446 1.00 91.31 80 GLU A C 1
ATOM 624 O O . GLU A 1 80 ? 1.738 5.264 20.343 1.00 91.31 80 GLU A O 1
ATOM 629 N N . LYS A 1 81 ? 3.595 6.355 19.694 1.00 89.62 81 LYS A N 1
ATOM 630 C CA . LYS A 1 81 ? 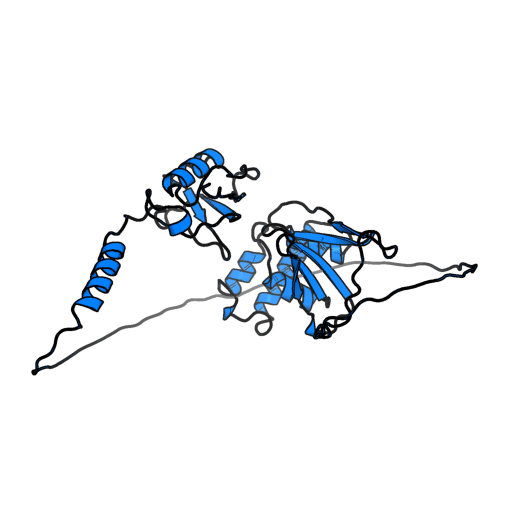3.704 7.137 20.933 1.00 89.62 81 LYS A CA 1
ATOM 631 C C . LYS A 1 81 ? 2.862 8.405 20.812 1.00 89.62 81 LYS A C 1
ATOM 633 O O . LYS A 1 81 ? 3.031 9.194 19.887 1.00 89.62 81 LYS A O 1
ATOM 638 N N . ARG A 1 82 ? 1.985 8.592 21.791 1.00 86.56 82 ARG A N 1
ATOM 639 C CA . ARG A 1 82 ? 1.134 9.762 22.018 1.00 86.56 82 ARG A CA 1
ATOM 640 C C . ARG A 1 82 ? 1.936 11.061 22.139 1.00 86.56 82 ARG A C 1
ATOM 642 O O . ARG A 1 82 ? 2.886 11.142 22.915 1.00 86.56 82 ARG A O 1
ATOM 649 N N . SER A 1 83 ? 1.486 12.097 21.438 1.00 83.75 83 SER A N 1
ATOM 650 C CA . SER A 1 83 ? 1.910 13.486 21.632 1.00 83.75 83 SER A CA 1
ATOM 651 C C . SER A 1 83 ? 1.046 14.196 22.685 1.00 83.75 83 SER A C 1
ATOM 653 O O . SER A 1 83 ? -0.053 13.750 23.015 1.00 83.75 83 SER A O 1
ATOM 655 N N . ALA A 1 84 ? 1.505 15.354 23.173 1.00 75.81 84 ALA A N 1
ATOM 656 C CA . ALA A 1 84 ? 0.725 16.214 24.074 1.00 75.81 84 ALA A CA 1
ATOM 657 C C . ALA A 1 84 ? -0.553 16.799 23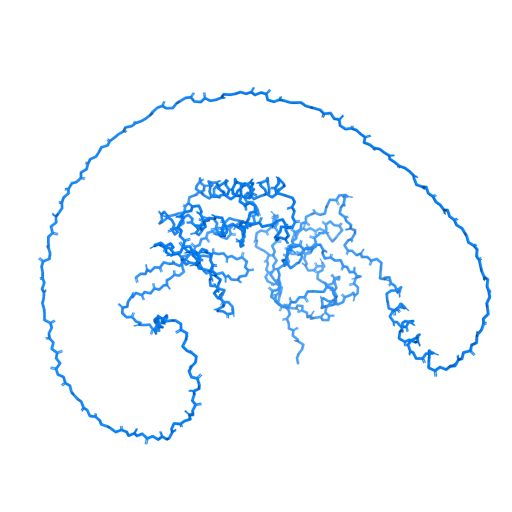.426 1.00 75.81 84 ALA A C 1
ATOM 659 O O . ALA A 1 84 ? -1.400 17.347 24.125 1.00 75.81 84 ALA A O 1
ATOM 660 N N . THR A 1 85 ? -0.685 16.685 22.101 1.00 79.81 85 THR A N 1
ATOM 661 C CA . THR A 1 85 ? -1.831 17.146 21.304 1.00 79.81 85 THR A CA 1
ATOM 662 C C . THR A 1 85 ? -2.831 16.043 20.944 1.00 79.81 85 THR A C 1
ATOM 664 O O . THR A 1 85 ? -3.901 16.357 20.428 1.00 79.81 85 THR A O 1
ATOM 667 N N . ASP A 1 86 ? -2.529 14.763 21.196 1.00 77.69 86 ASP A N 1
ATOM 668 C CA . ASP A 1 86 ? -3.465 13.672 20.894 1.00 77.69 86 ASP A CA 1
ATOM 669 C C . ASP A 1 86 ? -4.579 13.568 21.964 1.00 77.69 86 ASP A C 1
ATOM 671 O O . ASP A 1 86 ? -4.277 13.556 23.163 1.00 77.69 86 ASP A O 1
ATOM 675 N N . PRO A 1 87 ? -5.861 13.401 21.578 1.00 72.56 87 PRO A N 1
ATOM 676 C CA . PRO A 1 87 ? -6.973 13.237 22.520 1.00 72.56 87 PRO A CA 1
ATOM 677 C C . PRO A 1 87 ? -6.796 11.983 23.397 1.00 72.56 87 PRO A C 1
ATOM 679 O O . PRO A 1 87 ? -6.187 11.004 22.943 1.00 72.56 87 PRO A O 1
ATOM 682 N N . PRO A 1 88 ? -7.282 11.982 24.656 1.00 74.00 88 PRO A N 1
ATOM 683 C CA . PRO A 1 88 ? -7.101 10.861 25.580 1.00 74.00 88 PRO A CA 1
ATOM 684 C C . PRO A 1 88 ? -7.665 9.565 24.986 1.00 74.00 88 PRO A C 1
ATOM 686 O O . PRO A 1 88 ? -8.723 9.572 24.364 1.00 74.00 88 PRO A O 1
ATOM 689 N N . GLN A 1 89 ? -6.934 8.455 25.142 1.00 75.56 89 GLN A N 1
ATOM 690 C CA . GLN A 1 89 ? -7.328 7.176 24.536 1.00 75.56 89 GLN A CA 1
ATOM 691 C C . GLN A 1 89 ? -8.618 6.639 25.160 1.00 75.56 89 GLN A C 1
ATOM 693 O O . GLN A 1 89 ? -9.505 6.170 24.449 1.00 75.56 89 GLN A O 1
ATOM 698 N N . TYR A 1 90 ? -8.730 6.766 26.482 1.00 83.88 90 TYR A N 1
ATOM 699 C CA . TYR A 1 90 ? -9.981 6.545 27.186 1.00 83.88 90 TYR A CA 1
ATOM 700 C C . TYR A 1 90 ? -10.805 7.824 27.190 1.00 83.88 90 TYR A C 1
ATOM 702 O O . TYR A 1 90 ? -10.361 8.853 27.705 1.00 83.88 90 TYR A O 1
ATOM 710 N N . CYS A 1 91 ? -12.019 7.742 26.659 1.00 74.44 91 CYS A N 1
ATOM 711 C CA . CYS A 1 91 ? -13.050 8.720 26.957 1.00 74.44 91 CYS A CA 1
ATOM 712 C C . CYS A 1 91 ? -13.807 8.285 28.221 1.00 74.44 91 CYS A C 1
ATOM 714 O O . CYS A 1 91 ? -14.037 7.098 28.448 1.00 74.44 91 CYS A O 1
ATOM 716 N N . GLU A 1 92 ? -14.215 9.254 29.043 1.00 63.47 92 GLU A N 1
ATOM 717 C CA . GLU A 1 92 ? -15.226 9.027 30.082 1.00 63.47 92 GLU A CA 1
ATOM 718 C C . GLU A 1 92 ? -16.466 8.401 29.431 1.00 63.47 92 GLU A C 1
ATOM 720 O O . GLU A 1 92 ? -17.055 9.009 28.525 1.00 63.47 92 GLU A O 1
ATOM 725 N N . ALA A 1 93 ? -16.863 7.209 29.896 1.00 49.34 93 ALA A N 1
ATOM 726 C CA . ALA A 1 93 ? -18.024 6.468 29.411 1.00 49.34 93 ALA A CA 1
ATOM 727 C C . ALA A 1 93 ? -19.278 7.333 29.533 1.00 49.34 93 ALA A C 1
ATOM 729 O O . ALA A 1 93 ? -19.926 7.411 30.584 1.00 49.34 93 ALA A O 1
ATOM 730 N N . THR A 1 94 ? -19.612 8.055 28.463 1.00 41.09 94 THR A N 1
ATOM 731 C CA . THR A 1 94 ? -20.594 9.123 28.569 1.00 41.09 94 THR A CA 1
ATOM 732 C C . THR A 1 94 ? -21.970 8.479 28.584 1.00 41.09 94 THR A C 1
ATOM 734 O O . THR A 1 94 ? -22.588 8.291 27.540 1.00 41.09 94 THR A O 1
ATOM 737 N N . LYS A 1 95 ? -22.479 8.180 29.789 1.00 47.81 95 LYS A N 1
ATOM 738 C CA . LYS A 1 95 ? -23.819 7.609 30.043 1.00 47.81 95 LYS A CA 1
ATOM 739 C C . LYS A 1 95 ? -24.930 8.354 29.294 1.00 47.81 95 LYS A C 1
ATOM 741 O O . LYS A 1 95 ? -25.969 7.772 29.012 1.00 47.81 95 LYS A O 1
ATOM 746 N N . LYS A 1 96 ? -24.675 9.608 28.892 1.00 44.72 96 LYS A N 1
ATOM 747 C CA . LYS A 1 96 ? -25.430 10.354 27.876 1.00 44.72 96 LYS A CA 1
ATOM 748 C C . LYS A 1 96 ? -25.787 9.533 26.631 1.00 44.72 96 LYS A C 1
ATOM 750 O O . LYS A 1 96 ? -26.914 9.677 26.200 1.00 44.72 96 LYS A O 1
ATOM 755 N N . MET A 1 97 ? -24.919 8.698 26.052 1.00 43.47 97 MET A N 1
ATOM 756 C CA . MET A 1 97 ? -25.260 7.947 24.831 1.00 43.47 97 MET A CA 1
ATOM 757 C C . MET A 1 97 ? -26.282 6.840 25.116 1.00 43.47 97 MET A C 1
ATOM 759 O O . MET A 1 97 ? -27.336 6.798 24.487 1.00 43.47 97 MET A O 1
ATOM 763 N N . THR A 1 98 ? -26.038 6.006 26.130 1.00 44.19 98 THR A N 1
ATOM 764 C CA . THR A 1 98 ? -26.983 4.964 26.570 1.00 44.19 98 THR A CA 1
ATOM 765 C C . THR A 1 98 ? -28.317 5.571 27.015 1.00 44.19 98 THR A C 1
ATOM 767 O O . THR A 1 98 ? -29.378 5.040 26.697 1.00 44.19 98 THR A O 1
ATOM 770 N N . HIS A 1 99 ? -28.272 6.722 27.696 1.00 47.38 99 HIS A N 1
ATOM 771 C CA . HIS A 1 99 ? -29.450 7.446 28.173 1.00 47.38 99 HIS A CA 1
ATOM 772 C C . HIS A 1 99 ? -30.157 8.255 27.066 1.00 47.38 99 HIS A C 1
ATOM 774 O O . HIS A 1 99 ? -31.361 8.478 27.151 1.00 47.38 99 HIS A O 1
ATOM 780 N N . LEU A 1 100 ? -29.454 8.674 26.007 1.00 44.72 100 LEU A N 1
ATOM 781 C CA . LEU A 1 100 ? -30.054 9.247 24.798 1.00 44.72 100 LEU A CA 1
ATOM 782 C C . LEU A 1 100 ? -30.795 8.166 24.019 1.00 44.72 100 LEU A C 1
ATOM 784 O O . LEU A 1 100 ? -31.932 8.397 23.629 1.00 44.72 100 LEU A O 1
ATOM 788 N N . LEU A 1 101 ? -30.193 6.988 23.839 1.00 46.78 101 LEU A N 1
ATOM 789 C CA . LEU A 1 101 ? -30.829 5.866 23.150 1.00 46.78 101 LEU A CA 1
ATOM 790 C C . LEU A 1 101 ? -32.050 5.339 23.922 1.00 46.78 101 LEU A C 1
ATOM 792 O O . LEU A 1 101 ? -33.094 5.128 23.308 1.00 46.78 101 LEU A O 1
ATOM 796 N N . SER A 1 102 ? -31.985 5.218 25.255 1.00 50.09 102 SER A N 1
ATOM 797 C CA . SER A 1 102 ? -33.167 4.858 26.054 1.00 50.09 102 SER A CA 1
ATOM 798 C C . SER A 1 102 ? -34.247 5.948 26.030 1.00 50.09 102 SER A C 1
ATOM 800 O O . SER A 1 102 ? -35.416 5.635 25.816 1.00 50.09 102 SER A O 1
ATOM 802 N N . ASN A 1 103 ? -33.878 7.231 26.148 1.00 50.38 103 ASN A N 1
ATOM 803 C CA . ASN A 1 103 ? -34.838 8.336 26.048 1.00 50.38 103 ASN A CA 1
ATOM 804 C C . ASN A 1 103 ? -35.476 8.430 24.654 1.00 50.38 103 ASN A C 1
ATOM 806 O O . ASN A 1 103 ? -36.658 8.740 24.558 1.00 50.38 103 ASN A O 1
ATOM 810 N N . LEU A 1 104 ? -34.727 8.166 23.578 1.00 50.97 104 LEU A N 1
ATOM 811 C CA . LEU A 1 104 ? -35.257 8.121 22.211 1.00 50.97 104 LEU A CA 1
ATOM 812 C C . LEU A 1 104 ? -36.246 6.965 22.040 1.00 50.97 104 LEU A C 1
ATOM 814 O O . LEU A 1 104 ? -37.311 7.170 21.466 1.00 50.97 104 LEU A O 1
ATOM 818 N N . ASN A 1 105 ? -35.933 5.785 22.582 1.00 47.59 105 ASN A N 1
ATOM 819 C CA . ASN A 1 105 ? -36.815 4.622 22.501 1.00 47.59 105 ASN A CA 1
ATOM 820 C C . ASN A 1 105 ? -38.124 4.839 23.288 1.00 47.59 105 ASN A C 1
ATOM 822 O O . ASN A 1 105 ? -39.202 4.569 22.766 1.00 47.59 105 ASN A O 1
ATOM 826 N N . ASN A 1 106 ? -38.049 5.424 24.490 1.00 52.53 106 ASN A N 1
ATOM 827 C CA . ASN A 1 106 ? -39.233 5.796 25.277 1.00 52.53 106 ASN A CA 1
ATOM 828 C C . ASN A 1 106 ? -40.069 6.875 24.560 1.00 52.53 106 ASN A C 1
ATOM 830 O O . ASN A 1 106 ? -41.275 6.723 24.389 1.00 52.53 106 ASN A O 1
ATOM 834 N N . LYS A 1 107 ? -39.422 7.919 24.021 1.00 48.44 107 LYS A N 1
ATOM 835 C CA . LYS A 1 107 ? -40.084 9.030 23.309 1.00 48.44 107 LYS A CA 1
ATOM 836 C C . LYS A 1 107 ? -40.727 8.627 21.967 1.00 48.44 107 LYS A C 1
ATOM 838 O O . LYS A 1 107 ? -41.513 9.396 21.407 1.00 48.44 107 LYS A O 1
ATOM 843 N N . LEU A 1 108 ? -40.417 7.433 21.457 1.00 49.69 108 LEU A N 1
ATOM 844 C CA . LEU A 1 108 ? -41.113 6.799 20.331 1.00 49.69 108 LEU A CA 1
ATOM 845 C C . LEU A 1 108 ? -42.334 5.967 20.765 1.00 49.69 108 LEU A C 1
ATOM 847 O O . LEU A 1 108 ? -43.201 5.717 19.932 1.00 49.69 108 LEU A O 1
ATOM 851 N N . GLN A 1 109 ? -42.442 5.585 22.041 1.00 48.00 109 GLN A N 1
ATOM 852 C CA . GLN A 1 109 ? -43.625 4.921 22.606 1.00 48.00 109 GLN A CA 1
ATOM 853 C C . GLN A 1 109 ? -44.635 5.939 23.170 1.00 48.00 109 GLN A C 1
ATOM 855 O O . GLN A 1 109 ? -45.828 5.828 22.894 1.00 48.00 109 GLN A O 1
ATOM 860 N N . ASP A 1 110 ? -44.166 6.990 23.854 1.00 46.47 110 ASP A N 1
ATOM 861 C CA . ASP A 1 110 ? -45.028 8.018 24.470 1.00 46.47 110 ASP A CA 1
ATOM 862 C C . ASP A 1 110 ? -45.841 8.848 23.452 1.00 46.47 110 ASP A C 1
ATOM 864 O O . ASP A 1 110 ? -46.910 9.368 23.768 1.00 46.47 110 ASP A O 1
ATOM 868 N N . ASN A 1 111 ? -45.371 8.969 22.204 1.00 43.00 111 ASN A N 1
ATOM 869 C CA . ASN A 1 111 ? -46.033 9.769 21.160 1.00 43.00 111 ASN A CA 1
ATOM 870 C C . ASN A 1 111 ? -47.298 9.119 20.556 1.00 43.00 111 ASN A C 1
ATOM 872 O O . ASN A 1 111 ? -47.932 9.701 19.676 1.00 43.00 111 ASN A O 1
ATOM 876 N N . ALA A 1 112 ? -47.704 7.938 21.028 1.00 41.41 112 ALA A N 1
ATOM 877 C CA . ALA A 1 112 ? -48.906 7.241 20.574 1.00 41.41 112 ALA A CA 1
ATOM 878 C C . ALA A 1 112 ? -50.192 7.641 21.342 1.00 41.41 112 ALA A C 1
ATOM 880 O O . ALA A 1 112 ? -51.106 6.826 21.467 1.00 41.41 112 ALA A O 1
ATOM 881 N N . SER A 1 113 ? -50.294 8.861 21.900 1.00 34.72 113 SER A N 1
ATOM 882 C CA . SER A 1 113 ? -51.459 9.277 22.717 1.00 34.72 113 SER A CA 1
ATOM 883 C C . SER A 1 113 ? -51.818 10.779 22.699 1.00 34.72 113 SER A C 1
ATOM 885 O O . SER A 1 113 ? -51.744 11.456 23.717 1.00 34.72 113 SER A O 1
ATOM 887 N N . GLN A 1 114 ? -52.386 11.230 21.568 1.00 33.59 114 GLN A N 1
ATOM 888 C CA . GLN A 1 114 ? -53.368 12.340 21.459 1.00 33.59 114 GLN A CA 1
ATOM 889 C C . GLN A 1 114 ? -52.904 13.797 21.808 1.00 33.59 114 GLN A C 1
ATOM 891 O O . GLN A 1 114 ? -51.809 13.997 22.323 1.00 33.59 114 GLN A O 1
ATOM 896 N N . PRO A 1 115 ? -53.668 14.854 21.420 1.00 42.97 115 PRO A N 1
ATOM 897 C CA . PRO A 1 115 ? -53.120 16.214 21.234 1.00 42.97 115 PRO A CA 1
ATOM 898 C C . PRO A 1 115 ? -53.650 17.296 22.203 1.00 42.97 115 PRO A C 1
ATOM 900 O O . PRO A 1 115 ? -54.694 17.096 22.826 1.00 42.97 115 PRO A O 1
ATOM 903 N N . LYS A 1 116 ? -53.026 18.499 22.190 1.00 30.17 116 LYS A N 1
ATOM 904 C CA . LYS A 1 116 ? -53.729 19.809 22.056 1.00 30.17 116 LYS A CA 1
ATOM 905 C C . LYS A 1 116 ? -52.841 21.069 21.907 1.00 30.17 116 LYS A C 1
ATOM 907 O O . LYS A 1 116 ? -51.869 21.252 22.622 1.00 30.17 116 LYS A O 1
ATOM 912 N N . GLU A 1 117 ? -53.258 21.910 20.957 1.00 26.17 117 GLU A N 1
ATOM 913 C CA . GLU A 1 117 ? -53.393 23.388 20.925 1.00 26.17 117 GLU A CA 1
ATOM 914 C C . GLU A 1 117 ? -52.423 24.381 21.634 1.00 26.17 117 GLU A C 1
ATOM 916 O O . GLU A 1 117 ? -52.197 24.332 22.837 1.00 26.17 117 GLU A O 1
ATOM 921 N N . SER A 1 118 ? -52.114 25.457 20.877 1.00 26.78 118 SER A N 1
ATOM 922 C CA . SER A 1 118 ? -52.126 26.901 21.254 1.00 26.78 118 SER A CA 1
ATOM 923 C C . SER A 1 118 ? -50.818 27.731 21.422 1.00 26.78 118 SER A C 1
ATOM 925 O O . SER A 1 118 ? -50.077 27.625 22.387 1.00 26.78 118 SER A O 1
ATOM 927 N N . THR A 1 119 ? -50.667 28.685 20.480 1.00 27.22 119 THR A N 1
ATOM 928 C CA . THR A 1 119 ? -50.249 30.113 20.611 1.00 27.22 119 THR A CA 1
ATOM 929 C C . THR A 1 119 ? -48.871 30.578 21.138 1.00 27.22 119 THR A C 1
ATOM 931 O O . THR A 1 119 ? -48.531 30.369 22.292 1.00 27.22 119 THR A O 1
ATOM 934 N N . HIS A 1 120 ? -48.243 31.451 20.320 1.00 31.59 120 HIS A N 1
ATOM 935 C CA . HIS A 1 120 ? -47.200 32.470 20.615 1.00 31.59 120 HIS A CA 1
ATOM 936 C C . HIS A 1 120 ? -45.807 31.985 21.111 1.00 31.59 120 HIS A C 1
ATOM 938 O O . HIS A 1 120 ? -45.704 31.059 21.897 1.00 31.59 120 HIS A O 1
ATOM 944 N N . GLY A 1 121 ? -44.672 32.595 20.727 1.00 25.94 121 GLY A N 1
ATOM 945 C CA . GLY A 1 121 ? -44.420 33.605 19.683 1.00 25.94 121 GLY A CA 1
ATOM 946 C C . GLY A 1 121 ? -43.052 34.318 19.818 1.00 25.94 121 GLY A C 1
ATOM 947 O O . GLY A 1 121 ? -42.496 34.359 20.904 1.00 25.94 121 GLY A O 1
ATOM 948 N N . VAL A 1 122 ? -42.590 34.956 18.725 1.00 28.58 122 VAL A N 1
ATOM 949 C CA . VAL A 1 122 ? -41.679 36.137 18.698 1.00 28.58 122 VAL A CA 1
ATOM 950 C C . VAL A 1 122 ? -40.163 35.952 19.018 1.00 28.58 122 VAL A C 1
ATOM 952 O O . VAL A 1 122 ? -39.774 35.941 20.173 1.00 28.58 122 VAL A O 1
ATOM 955 N N . GLN A 1 123 ? -39.331 36.010 17.949 1.00 29.30 123 GLN A N 1
ATOM 956 C CA . GLN A 1 123 ? -38.032 36.747 17.812 1.00 29.30 123 GLN A CA 1
ATOM 957 C C . GLN A 1 123 ? -36.803 36.412 18.712 1.00 29.30 123 GLN A C 1
ATOM 959 O O . GLN A 1 123 ? -36.946 35.846 19.782 1.00 29.30 123 GLN A O 1
ATOM 964 N N . LEU A 1 124 ? -35.546 36.800 18.398 1.00 28.81 124 LEU A N 1
ATOM 965 C CA . LEU A 1 124 ? -34.756 36.931 17.139 1.00 28.81 124 LEU A CA 1
ATOM 966 C C . LEU A 1 124 ? -33.248 37.136 17.505 1.00 28.81 124 LEU A C 1
ATOM 968 O O . LEU A 1 124 ? -32.922 37.251 18.682 1.00 28.81 124 LEU A O 1
ATOM 972 N N . ASN A 1 125 ? -32.386 37.316 16.487 1.00 28.34 125 ASN A N 1
ATOM 973 C CA . ASN A 1 125 ? -31.018 37.895 16.510 1.00 28.34 125 ASN A CA 1
ATOM 974 C C . ASN A 1 125 ? -29.836 37.033 17.028 1.00 28.34 125 ASN A C 1
ATOM 976 O O . ASN A 1 125 ? -30.031 36.165 17.869 1.00 28.34 125 ASN A O 1
ATOM 980 N N . SER A 1 126 ? -28.562 37.301 16.672 1.00 32.03 126 SER A N 1
ATOM 981 C CA . SER A 1 126 ? -27.894 37.620 15.372 1.00 32.03 126 SER A CA 1
ATOM 982 C C . SER A 1 126 ? -26.367 37.816 15.587 1.00 32.03 126 SER A C 1
ATOM 984 O O . SER A 1 126 ? -25.935 37.947 16.727 1.00 32.03 126 SER A O 1
ATOM 986 N N . SER A 1 127 ? -25.601 37.992 14.491 1.00 33.00 127 SER A N 1
ATOM 987 C CA . SER A 1 127 ? -24.255 38.629 14.424 1.00 33.00 127 SER A CA 1
ATOM 988 C C . SER A 1 127 ? -23.050 37.743 14.841 1.00 33.00 127 SER A C 1
ATOM 990 O O . SER A 1 127 ? -23.055 37.190 15.930 1.00 33.00 127 SER A O 1
ATOM 992 N N . ASN A 1 128 ? -22.083 37.422 13.958 1.00 30.48 128 ASN A N 1
ATOM 993 C CA . ASN A 1 128 ? -20.915 38.201 13.440 1.00 30.48 128 ASN A CA 1
ATOM 994 C C . ASN A 1 128 ? -19.675 38.132 14.394 1.00 30.48 128 ASN A C 1
ATOM 996 O O . ASN A 1 128 ? -19.863 37.999 15.593 1.00 30.48 128 ASN A O 1
ATOM 1000 N N . ASP A 1 129 ? -18.394 38.211 13.975 1.00 29.02 129 ASP A N 1
ATOM 1001 C CA . ASP A 1 129 ? -17.816 38.552 12.657 1.00 29.02 129 ASP A CA 1
ATOM 1002 C C . ASP A 1 129 ? -16.401 37.942 12.349 1.00 29.02 129 ASP A C 1
ATOM 1004 O O . ASP A 1 129 ? -15.866 37.176 13.143 1.00 29.02 129 ASP A O 1
ATOM 1008 N N . LYS A 1 130 ? -15.841 38.321 11.176 1.00 32.41 130 LYS A N 1
ATOM 1009 C CA . LYS A 1 130 ? -14.486 38.189 10.529 1.00 32.41 130 LYS A CA 1
ATOM 1010 C C . LYS A 1 130 ? -13.219 38.187 11.460 1.00 32.41 130 LYS A C 1
ATOM 1012 O O . LYS A 1 130 ? -13.331 38.504 12.634 1.00 32.41 130 LYS A O 1
ATOM 1017 N N . SER A 1 131 ? -11.950 37.929 11.051 1.00 28.47 131 SER A N 1
ATOM 1018 C CA . SER A 1 131 ? -11.200 38.238 9.792 1.00 28.47 131 SER A CA 1
ATOM 1019 C C . SER A 1 131 ? -9.864 37.448 9.598 1.00 28.47 131 SER A C 1
ATOM 1021 O O . SER A 1 131 ? -9.469 36.687 10.472 1.00 28.47 131 SER A O 1
ATOM 1023 N N . ALA A 1 132 ? -9.148 37.682 8.473 1.00 28.61 132 ALA A N 1
ATOM 1024 C CA . ALA A 1 132 ? -7.802 37.156 8.105 1.00 28.61 132 ALA A CA 1
ATOM 1025 C C . ALA A 1 132 ? -6.605 37.839 8.860 1.00 28.61 132 ALA A C 1
ATOM 1027 O O . ALA A 1 132 ? -6.863 38.589 9.794 1.00 28.61 132 ALA A O 1
ATOM 1028 N N . VAL A 1 133 ? -5.290 37.635 8.589 1.00 27.66 133 VAL A N 1
ATOM 1029 C CA . VAL A 1 133 ? -4.495 38.025 7.380 1.00 27.66 133 VAL A CA 1
ATOM 1030 C C . VAL A 1 133 ? -3.071 37.372 7.328 1.00 27.66 133 VAL A C 1
ATOM 1032 O O . VAL A 1 133 ? -2.298 37.497 8.269 1.00 27.66 133 VAL A O 1
ATOM 1035 N N . ASN A 1 134 ? -2.754 36.720 6.193 1.00 26.19 134 ASN A N 1
ATOM 1036 C CA . ASN A 1 134 ? -1.541 36.688 5.314 1.00 26.19 134 ASN A CA 1
ATOM 1037 C C . ASN A 1 134 ? -0.155 37.327 5.679 1.00 26.19 134 ASN A C 1
ATOM 1039 O O . ASN A 1 134 ? -0.125 38.503 6.024 1.00 26.19 134 ASN A O 1
ATOM 1043 N N . VAL A 1 135 ? 0.978 36.651 5.336 1.00 27.70 135 VAL A N 1
ATOM 1044 C CA . VAL A 1 135 ? 2.161 37.226 4.600 1.00 27.70 135 VAL A CA 1
ATOM 1045 C C . VAL A 1 135 ? 3.132 36.192 3.940 1.00 27.70 135 VAL A C 1
ATOM 1047 O O . VAL A 1 135 ? 3.347 35.106 4.462 1.00 27.70 135 VAL A O 1
ATOM 1050 N N . ASN A 1 136 ? 3.724 36.633 2.811 1.00 26.48 136 ASN A N 1
ATOM 1051 C CA . ASN A 1 136 ? 4.801 36.183 1.867 1.00 26.48 136 ASN A CA 1
ATOM 1052 C C . ASN A 1 136 ? 6.088 35.458 2.436 1.00 26.48 136 ASN A C 1
ATOM 1054 O O . ASN A 1 136 ? 6.197 35.309 3.643 1.00 26.48 136 ASN A O 1
ATOM 1058 N N . SER A 1 137 ? 7.143 35.014 1.693 1.00 27.30 137 SER A N 1
ATOM 1059 C CA . SER A 1 137 ? 7.666 35.365 0.336 1.00 27.30 137 SER A CA 1
ATOM 1060 C C . SER A 1 137 ? 8.678 34.382 -0.358 1.00 27.30 137 SER A C 1
ATOM 1062 O O . SER A 1 137 ? 9.555 33.840 0.301 1.00 27.30 137 SER A O 1
ATOM 1064 N N . VAL A 1 138 ? 8.602 34.298 -1.704 1.00 25.42 138 VAL A N 1
ATOM 1065 C CA . VAL A 1 138 ? 9.558 33.949 -2.821 1.00 25.42 138 VAL A CA 1
ATOM 1066 C C . VAL A 1 138 ? 10.917 33.166 -2.714 1.00 25.42 138 VAL A C 1
ATOM 1068 O O . VAL A 1 138 ? 11.768 33.468 -1.892 1.00 25.42 138 VAL A O 1
ATOM 1071 N N . VAL A 1 139 ? 11.108 32.265 -3.717 1.00 26.69 139 VAL A N 1
ATOM 1072 C CA . VAL A 1 139 ? 12.273 31.790 -4.571 1.00 26.69 139 VAL A CA 1
ATOM 1073 C C . VAL A 1 139 ? 13.711 32.394 -4.449 1.00 26.69 139 VAL A C 1
ATOM 1075 O O . VAL A 1 139 ? 13.853 33.484 -3.919 1.00 26.69 139 VAL A O 1
ATOM 1078 N N . SER A 1 140 ? 14.846 31.853 -4.979 1.00 28.09 140 SER A N 1
ATOM 1079 C CA . SER A 1 140 ? 15.249 30.707 -5.878 1.00 28.09 140 SER A CA 1
ATOM 1080 C C . SER A 1 140 ? 16.782 30.402 -5.729 1.00 28.09 140 SER A C 1
ATOM 1082 O O . SER A 1 140 ? 17.478 31.224 -5.140 1.00 28.09 140 SER A O 1
ATOM 1084 N N . SER A 1 141 ? 17.430 29.330 -6.251 1.00 26.17 141 SER A N 1
ATOM 1085 C CA . SER A 1 141 ? 17.933 29.202 -7.658 1.00 26.17 141 SER A CA 1
ATOM 1086 C C . SER A 1 141 ? 18.824 27.946 -7.927 1.00 26.17 141 SER A C 1
ATOM 1088 O O . SER A 1 141 ? 19.563 27.549 -7.036 1.00 26.17 141 SER A O 1
ATOM 1090 N N . SER A 1 142 ? 18.867 27.459 -9.193 1.00 27.27 142 SER A N 1
ATOM 1091 C CA . SER A 1 142 ? 19.935 26.676 -9.923 1.00 27.27 142 SER A CA 1
ATOM 1092 C C . SER A 1 142 ? 20.521 25.344 -9.363 1.00 27.27 142 SER A C 1
ATOM 1094 O O . SER A 1 142 ? 20.711 25.240 -8.163 1.00 27.27 142 SER A O 1
ATOM 1096 N N . LYS A 1 143 ? 20.946 24.275 -10.087 1.00 28.36 143 LYS A N 1
ATOM 1097 C CA . LYS A 1 143 ? 20.986 23.732 -11.492 1.00 28.36 143 LYS A CA 1
ATOM 1098 C C . LYS A 1 143 ? 22.401 23.321 -12.020 1.00 28.36 143 LYS A C 1
ATOM 1100 O O . LYS A 1 143 ? 23.191 24.213 -12.287 1.00 28.36 143 LYS A O 1
ATOM 1105 N N . VAL A 1 144 ? 22.544 22.027 -12.409 1.00 27.70 144 VAL A N 1
ATOM 1106 C CA . VAL A 1 144 ? 23.205 21.484 -13.657 1.00 27.70 144 VAL A CA 1
ATOM 1107 C C . VAL A 1 144 ? 24.771 21.506 -13.713 1.00 27.70 144 VAL A C 1
ATOM 1109 O O . VAL A 1 144 ? 25.358 22.356 -13.061 1.00 27.70 144 VAL A O 1
ATOM 1112 N N . ALA A 1 145 ? 25.555 20.604 -14.363 1.00 26.88 145 ALA A N 1
ATOM 1113 C CA . ALA A 1 145 ? 25.390 19.609 -15.470 1.00 26.88 145 ALA A CA 1
ATOM 1114 C C . ALA A 1 145 ? 26.253 18.299 -15.298 1.00 26.88 145 ALA A 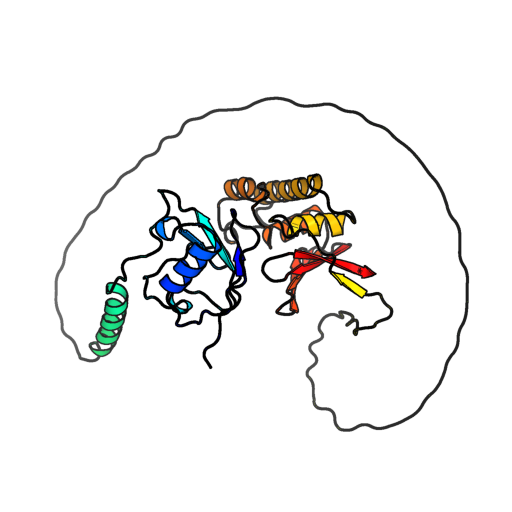C 1
ATOM 1116 O O . ALA A 1 145 ? 27.124 18.298 -14.436 1.00 26.88 145 ALA A O 1
ATOM 1117 N N . SER A 1 146 ? 25.923 17.123 -15.896 1.00 29.14 146 SER A N 1
ATOM 1118 C CA . SER A 1 146 ? 26.425 16.444 -17.156 1.00 29.14 146 SER A CA 1
ATOM 1119 C C . SER A 1 146 ? 27.918 16.008 -17.193 1.00 29.14 146 SER A C 1
ATOM 1121 O O . SER A 1 146 ? 28.732 16.698 -16.600 1.00 29.14 146 SER A O 1
ATOM 1123 N N . GLU A 1 147 ? 28.417 14.941 -17.859 1.00 26.36 147 GLU A N 1
ATOM 1124 C CA . GLU A 1 147 ? 27.964 13.903 -18.849 1.00 26.36 147 GLU A CA 1
ATOM 1125 C C . GLU A 1 147 ? 28.596 12.507 -18.471 1.00 26.36 147 GLU A C 1
ATOM 1127 O O . GLU A 1 147 ? 29.194 12.428 -17.402 1.00 26.36 147 GLU A O 1
ATOM 1132 N N . GLY A 1 148 ? 28.579 11.364 -19.200 1.00 24.73 148 GLY A N 1
ATOM 1133 C CA . GLY A 1 148 ? 27.993 10.935 -20.495 1.00 24.73 148 GLY A CA 1
ATOM 1134 C C . GLY A 1 148 ? 28.692 9.692 -21.142 1.00 24.73 148 GLY A C 1
ATOM 1135 O O . GLY A 1 148 ? 29.771 9.311 -20.700 1.00 24.73 148 GLY A O 1
ATOM 1136 N N . GLN A 1 149 ? 28.101 9.115 -22.216 1.00 27.20 149 GLN A N 1
ATOM 1137 C CA . GLN A 1 149 ? 28.660 8.146 -23.224 1.00 27.20 149 GLN A CA 1
ATOM 1138 C C . GLN A 1 149 ? 29.075 6.688 -22.810 1.00 27.20 149 GLN A C 1
ATOM 1140 O O . GLN A 1 149 ? 29.450 6.465 -21.670 1.00 27.20 149 GLN A O 1
ATOM 1145 N N . ASN A 1 150 ? 29.135 5.632 -23.670 1.00 26.28 150 ASN A N 1
ATOM 1146 C CA . ASN A 1 150 ? 28.353 5.195 -24.869 1.00 26.28 150 ASN A CA 1
ATOM 1147 C C . ASN A 1 150 ? 28.704 3.722 -25.337 1.00 26.28 150 ASN A C 1
ATOM 1149 O O . ASN A 1 150 ? 29.830 3.272 -25.149 1.00 26.28 150 ASN A O 1
ATOM 1153 N N . SER A 1 151 ? 27.804 3.060 -26.102 1.00 28.70 151 SER A N 1
ATOM 1154 C CA . SER A 1 151 ? 28.048 2.138 -27.265 1.00 28.70 151 SER A CA 1
ATOM 1155 C C . SER A 1 151 ? 28.035 0.562 -27.225 1.00 28.70 151 SER A C 1
ATOM 1157 O O . SER A 1 151 ? 28.874 -0.090 -26.621 1.00 28.70 151 SER A O 1
ATOM 1159 N N . ASN A 1 152 ? 27.153 -0.008 -28.086 1.00 26.92 152 ASN A N 1
ATOM 1160 C CA . ASN A 1 152 ? 27.324 -1.078 -29.125 1.00 26.92 152 ASN A CA 1
ATOM 1161 C C . ASN A 1 152 ? 27.458 -2.630 -28.899 1.00 26.92 152 ASN A C 1
ATOM 1163 O O . ASN A 1 152 ? 28.547 -3.143 -28.669 1.00 26.92 152 ASN A O 1
ATOM 1167 N N . GLY A 1 153 ? 26.439 -3.388 -29.384 1.00 26.61 153 GLY A N 1
ATOM 1168 C CA . GLY A 1 153 ? 26.579 -4.600 -30.259 1.00 26.61 153 GLY A CA 1
ATOM 1169 C C . GLY A 1 153 ? 26.364 -6.030 -29.671 1.00 26.61 153 GLY A C 1
ATOM 1170 O O . GLY A 1 153 ? 26.459 -6.199 -28.469 1.00 26.61 153 GLY A O 1
ATOM 1171 N N . LYS A 1 154 ? 26.112 -7.137 -30.429 1.00 26.83 154 LYS A N 1
ATOM 1172 C CA . LYS A 1 154 ? 25.727 -7.360 -31.862 1.00 26.83 154 LYS A CA 1
ATOM 1173 C C . LYS A 1 154 ? 25.368 -8.859 -32.227 1.00 26.83 154 LYS A C 1
ATOM 1175 O O . LYS A 1 154 ? 26.266 -9.683 -32.288 1.00 26.83 154 LYS A O 1
ATOM 1180 N N . VAL A 1 155 ? 24.120 -9.157 -32.672 1.00 26.70 155 VAL A N 1
ATOM 1181 C CA . VAL A 1 155 ? 23.697 -10.160 -33.734 1.00 26.70 155 VAL A CA 1
ATOM 1182 C C . VAL A 1 155 ? 23.584 -11.721 -33.519 1.00 26.70 155 VAL A C 1
ATOM 1184 O O . VAL A 1 155 ? 24.579 -12.416 -33.398 1.00 26.70 155 VAL A O 1
ATOM 1187 N N . ARG A 1 156 ? 22.348 -12.256 -33.752 1.00 27.05 156 ARG A N 1
ATOM 1188 C CA . ARG A 1 156 ? 21.854 -13.550 -34.379 1.00 27.05 156 ARG A CA 1
ATOM 1189 C C . ARG A 1 156 ? 22.420 -14.967 -34.044 1.00 27.05 156 ARG A C 1
ATOM 1191 O O . ARG A 1 156 ? 23.590 -15.216 -34.315 1.00 27.05 156 ARG A O 1
ATOM 1198 N N . LYS A 1 157 ? 21.509 -15.976 -33.935 1.00 27.50 157 LYS A N 1
ATOM 1199 C CA . LYS A 1 157 ? 21.245 -17.063 -34.955 1.00 27.50 157 LYS A CA 1
ATOM 1200 C C . LYS A 1 157 ? 19.994 -17.959 -34.656 1.00 27.50 157 LYS A C 1
ATOM 1202 O O . LYS A 1 157 ? 19.169 -17.551 -33.853 1.00 27.50 157 LYS A O 1
ATOM 1207 N N . ARG A 1 158 ? 19.763 -19.053 -35.424 1.00 25.72 158 ARG A N 1
ATOM 1208 C CA . ARG A 1 158 ? 18.479 -19.803 -35.644 1.00 25.72 158 ARG A CA 1
ATOM 1209 C C . ARG A 1 158 ? 18.364 -21.188 -34.939 1.00 25.72 158 ARG A C 1
ATOM 1211 O O . ARG A 1 158 ? 19.387 -21.776 -34.616 1.00 25.72 158 ARG A O 1
ATOM 1218 N N . ALA A 1 159 ? 17.130 -21.723 -34.844 1.00 28.67 159 ALA A N 1
ATOM 1219 C CA . ALA A 1 159 ? 16.742 -23.123 -34.510 1.00 28.67 159 ALA A CA 1
ATOM 1220 C C . ALA A 1 159 ? 16.883 -24.117 -35.712 1.00 28.67 159 ALA A C 1
ATOM 1222 O O . ALA A 1 159 ? 17.347 -23.645 -36.760 1.00 28.67 159 ALA A O 1
ATOM 1223 N N . PRO A 1 160 ? 16.513 -25.440 -35.638 1.00 39.66 160 PRO A N 1
ATOM 1224 C CA . PRO A 1 160 ? 15.090 -25.878 -35.812 1.00 39.66 160 PRO A CA 1
ATOM 1225 C C . PRO A 1 160 ? 14.621 -27.305 -35.310 1.00 39.66 160 PRO A C 1
ATOM 1227 O O . PRO A 1 160 ? 15.430 -28.206 -35.122 1.00 39.66 160 PRO A O 1
ATOM 1230 N N . SER A 1 161 ? 13.289 -27.564 -35.358 1.00 28.44 161 SER A N 1
ATOM 1231 C CA . SER A 1 161 ? 12.607 -28.878 -35.653 1.00 28.44 161 SER A CA 1
ATOM 1232 C C . SER A 1 161 ? 12.575 -30.007 -34.565 1.00 28.44 161 SER A C 1
ATOM 1234 O O . SER A 1 161 ? 13.399 -29.962 -33.665 1.00 28.44 161 SER A O 1
ATOM 1236 N N . ASN A 1 162 ? 11.702 -31.051 -34.548 1.00 26.70 162 ASN A N 1
ATOM 1237 C CA . ASN A 1 162 ? 10.461 -31.402 -35.300 1.00 26.70 162 ASN A CA 1
ATOM 1238 C C . ASN A 1 162 ? 9.615 -32.548 -34.638 1.00 26.70 162 ASN A C 1
ATOM 1240 O O . ASN A 1 162 ? 10.169 -33.341 -33.887 1.00 26.70 162 ASN A O 1
ATOM 1244 N N . GLY A 1 163 ? 8.346 -32.741 -35.063 1.00 27.73 163 GLY A N 1
ATOM 1245 C CA . GLY A 1 163 ? 7.507 -33.965 -34.862 1.00 27.73 163 GLY A CA 1
ATOM 1246 C C . GLY A 1 163 ? 6.428 -33.862 -33.755 1.00 27.73 163 GLY A C 1
ATOM 1247 O O . GLY A 1 163 ? 6.749 -33.419 -32.665 1.00 27.73 163 GLY A O 1
ATOM 1248 N N . LYS A 1 164 ? 5.108 -34.098 -33.930 1.00 26.77 164 LYS A N 1
ATOM 1249 C CA . LYS A 1 164 ? 4.250 -35.118 -34.613 1.00 26.77 164 LYS A CA 1
ATOM 1250 C C . LYS A 1 164 ? 4.023 -36.441 -33.844 1.00 26.77 164 LYS A C 1
ATOM 1252 O O . LYS A 1 164 ? 4.869 -37.323 -33.934 1.00 26.77 164 LYS A O 1
ATOM 1257 N N . THR A 1 165 ? 2.817 -36.652 -33.282 1.00 27.62 165 THR A N 1
ATOM 1258 C CA . THR A 1 165 ? 1.814 -37.699 -33.674 1.00 27.62 165 THR A CA 1
ATOM 1259 C C . THR A 1 165 ? 0.590 -37.784 -32.719 1.00 27.62 165 THR A C 1
ATOM 1261 O O . THR A 1 165 ? 0.577 -37.209 -31.637 1.00 27.62 165 THR A O 1
ATOM 1264 N N . SER A 1 166 ? -0.479 -38.461 -33.165 1.00 26.39 166 SER A N 1
ATOM 1265 C CA . SER A 1 166 ? -1.738 -38.861 -32.470 1.00 26.39 166 SER A CA 1
ATOM 1266 C C . SER A 1 166 ? -2.235 -40.177 -33.161 1.00 26.39 166 SER A C 1
ATOM 1268 O O . SER A 1 166 ? -1.487 -40.610 -34.046 1.00 26.39 166 SER A O 1
ATOM 1270 N N . PRO A 1 167 ? -3.421 -40.818 -32.919 1.00 46.78 167 PRO A N 1
ATOM 1271 C CA . PRO A 1 167 ? -4.597 -40.460 -32.087 1.00 46.78 167 PRO A CA 1
ATOM 1272 C C . PRO A 1 167 ? -5.359 -41.639 -31.371 1.00 46.78 167 PRO A C 1
ATOM 1274 O O . PRO A 1 167 ? -4.953 -42.792 -31.445 1.00 46.78 167 PRO A O 1
ATOM 1277 N N . ALA A 1 168 ? -6.555 -41.325 -30.825 1.00 28.11 168 ALA A N 1
ATOM 1278 C CA . ALA A 1 168 ? -7.736 -42.189 -30.539 1.00 28.11 168 ALA A CA 1
ATOM 1279 C C . ALA A 1 168 ? -7.719 -43.173 -29.331 1.00 28.11 168 ALA A C 1
ATOM 1281 O O . ALA A 1 168 ? -6.696 -43.765 -29.022 1.00 28.11 168 ALA A O 1
ATOM 1282 N N . GLY A 1 169 ? -8.847 -43.447 -28.638 1.00 27.56 169 GLY A N 1
ATOM 1283 C CA . GLY A 1 169 ? -10.197 -42.828 -28.672 1.00 27.56 169 GLY A CA 1
ATOM 1284 C C . GLY A 1 169 ? -11.339 -43.717 -28.096 1.00 27.56 169 GLY A C 1
ATOM 1285 O O . GLY A 1 169 ? -11.107 -44.900 -27.868 1.00 27.56 169 GLY A O 1
ATOM 1286 N N . LYS A 1 170 ? -12.584 -43.177 -28.003 1.00 31.11 170 LYS A N 1
ATOM 1287 C CA . LYS A 1 170 ? -13.878 -43.810 -27.550 1.00 31.11 170 LYS A CA 1
ATOM 1288 C C . LYS A 1 170 ? -14.061 -43.906 -26.005 1.00 31.11 170 LYS A C 1
ATOM 1290 O O . LYS A 1 170 ? -13.062 -44.025 -25.317 1.00 31.11 170 LYS A O 1
ATOM 1295 N N . LYS A 1 171 ? -15.269 -43.898 -25.387 1.00 30.88 171 LYS A N 1
ATOM 1296 C CA . LYS A 1 171 ? -16.688 -43.691 -25.822 1.00 30.88 171 LYS A CA 1
ATOM 1297 C C . LYS A 1 171 ? -17.625 -43.462 -24.597 1.00 30.88 171 LYS A C 1
ATOM 1299 O O . LYS A 1 171 ? -17.393 -44.118 -23.593 1.00 30.88 171 LYS A O 1
ATOM 1304 N N . SER A 1 172 ? -18.764 -42.764 -24.788 1.00 31.92 172 SER A N 1
ATOM 1305 C CA . SER A 1 172 ? -19.994 -42.774 -23.933 1.00 31.92 172 SER A CA 1
ATOM 1306 C C . SER A 1 172 ? -19.874 -42.266 -22.475 1.00 31.92 172 SER A C 1
ATOM 1308 O O . SER A 1 172 ? -18.786 -42.258 -21.924 1.00 31.92 172 SER A O 1
ATOM 1310 N N . ALA A 1 173 ? -20.940 -41.824 -21.786 1.00 33.88 173 ALA A N 1
ATOM 1311 C CA . ALA A 1 173 ? -22.348 -41.550 -22.152 1.00 33.88 173 ALA A CA 1
ATOM 1312 C C . ALA A 1 173 ? -22.826 -40.244 -21.459 1.00 33.88 173 ALA A C 1
ATOM 1314 O O . ALA A 1 173 ? -22.061 -39.658 -20.699 1.00 33.88 173 ALA A O 1
ATOM 1315 N N . ALA A 1 174 ? -24.058 -39.785 -21.718 1.00 32.66 174 ALA A N 1
ATOM 1316 C CA . ALA A 1 174 ? -24.607 -38.539 -21.163 1.00 32.66 174 ALA A CA 1
ATOM 1317 C C . ALA A 1 174 ? -25.848 -38.771 -20.279 1.00 32.66 174 ALA A C 1
ATOM 1319 O O . ALA A 1 174 ? -26.640 -39.672 -20.551 1.00 32.66 174 ALA A O 1
ATOM 1320 N N . GLU A 1 175 ? -26.024 -37.902 -19.283 1.00 38.44 175 GLU A N 1
ATOM 1321 C CA . GLU A 1 175 ? -27.212 -37.759 -18.426 1.00 38.44 175 GLU A CA 1
ATOM 1322 C C . GLU A 1 175 ? -27.655 -36.270 -18.403 1.00 38.44 175 GLU A C 1
ATOM 1324 O O . GLU A 1 175 ? -26.951 -35.436 -18.983 1.00 38.44 175 GLU A O 1
ATOM 1329 N N . PRO A 1 176 ? -28.855 -35.919 -17.893 1.00 37.56 176 PRO A N 1
ATOM 1330 C CA . PRO A 1 176 ? -29.572 -34.721 -18.343 1.00 37.56 176 PRO A CA 1
ATOM 1331 C C . PRO A 1 176 ? -28.971 -33.389 -17.873 1.00 37.56 176 PRO A C 1
ATOM 1333 O O . PRO A 1 176 ? -28.557 -33.227 -16.730 1.00 37.56 176 PRO A O 1
ATOM 1336 N N . SER A 1 177 ? -29.001 -32.403 -18.771 1.00 36.69 177 SER A N 1
ATOM 1337 C CA . SER A 1 177 ? -28.520 -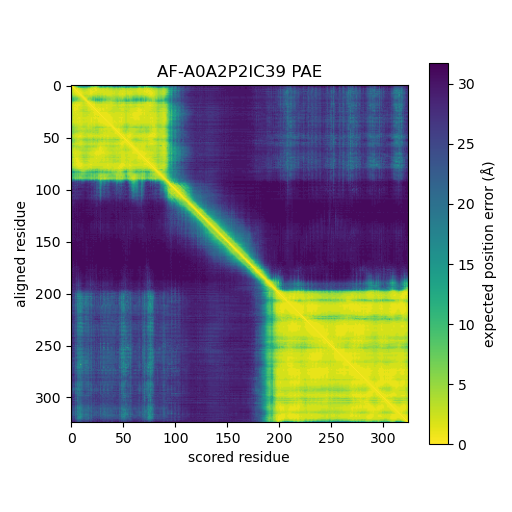31.040 -18.542 1.00 36.69 177 SER A CA 1
ATOM 1338 C C . SER A 1 177 ? -29.521 -30.181 -17.762 1.00 36.69 177 SER A C 1
ATOM 1340 O O . SER A 1 177 ? -30.618 -29.910 -18.260 1.00 36.69 177 SER A O 1
ATOM 1342 N N . GLU A 1 178 ? -29.115 -29.658 -16.604 1.00 40.88 178 GLU A N 1
ATOM 1343 C CA . GLU A 1 178 ? -29.742 -28.458 -16.038 1.00 40.88 178 GLU A CA 1
ATOM 1344 C C . GLU A 1 178 ? -29.468 -27.234 -16.929 1.00 40.88 178 GLU A C 1
ATOM 1346 O O . GLU A 1 178 ? -28.421 -27.127 -17.571 1.00 40.88 178 GLU A O 1
ATOM 1351 N N . ILE A 1 179 ? -30.415 -26.292 -16.969 1.00 34.38 179 ILE A N 1
ATOM 1352 C CA . ILE A 1 179 ? -30.296 -25.071 -17.775 1.00 34.38 179 ILE A CA 1
ATOM 1353 C C . ILE A 1 179 ? -29.474 -24.038 -16.996 1.00 34.38 179 ILE A C 1
ATOM 1355 O O . ILE A 1 179 ? -30.014 -23.211 -16.259 1.00 34.38 179 ILE A O 1
ATOM 1359 N N . VAL A 1 180 ? -28.154 -24.079 -17.172 1.00 38.34 180 VAL A N 1
ATOM 1360 C CA . VAL A 1 180 ? -27.255 -23.020 -16.701 1.00 38.34 180 VAL A CA 1
ATOM 1361 C C . VAL A 1 180 ? -27.396 -21.807 -17.620 1.00 38.34 180 VAL A C 1
ATOM 1363 O O . VAL A 1 180 ? -27.156 -21.894 -18.822 1.00 38.34 180 VAL A O 1
ATOM 1366 N N . ILE A 1 181 ? -27.774 -20.657 -17.058 1.00 42.09 181 ILE A N 1
ATOM 1367 C CA . ILE A 1 181 ? -27.775 -19.383 -17.787 1.00 42.09 181 ILE A CA 1
ATOM 1368 C C . ILE A 1 181 ? -26.336 -18.863 -17.821 1.00 42.09 181 ILE A C 1
ATOM 1370 O O . ILE A 1 181 ? -25.892 -18.167 -16.904 1.00 42.09 181 ILE A O 1
ATOM 1374 N N . GLU A 1 182 ? -25.600 -19.212 -18.875 1.00 35.91 182 GLU A N 1
ATOM 1375 C CA . GLU A 1 182 ? -24.258 -18.685 -19.106 1.00 35.91 182 GLU A CA 1
ATOM 1376 C C . GLU A 1 182 ? -24.311 -17.170 -19.344 1.00 35.91 182 GLU A C 1
ATOM 1378 O O . GLU A 1 182 ? -24.748 -16.675 -20.383 1.00 35.91 182 GLU A O 1
ATOM 1383 N N . ARG A 1 183 ? -23.828 -16.410 -18.359 1.00 39.03 183 ARG A N 1
ATOM 1384 C CA . ARG A 1 183 ? -23.307 -15.067 -18.601 1.00 39.03 183 ARG A CA 1
ATOM 1385 C C . ARG A 1 183 ? -21.893 -15.227 -19.139 1.00 39.03 183 ARG A C 1
ATOM 1387 O O . ARG A 1 183 ? -21.010 -15.610 -18.375 1.00 39.03 183 ARG A O 1
ATOM 1394 N N . GLU A 1 184 ? -21.677 -14.907 -20.413 1.00 39.75 184 GLU A N 1
ATOM 1395 C CA . GLU A 1 184 ? -20.330 -14.829 -20.985 1.00 39.75 184 GLU A CA 1
ATOM 1396 C C . GLU A 1 184 ? -19.495 -13.786 -20.224 1.00 39.75 184 GLU A C 1
ATOM 1398 O O . GLU A 1 184 ? -19.595 -12.578 -20.446 1.00 39.75 184 GLU A O 1
ATOM 1403 N N . ALA A 1 185 ? -18.653 -14.258 -19.305 1.00 41.66 185 ALA A N 1
ATOM 1404 C CA . ALA A 1 185 ? -17.506 -13.491 -18.852 1.00 41.66 185 ALA A CA 1
ATOM 1405 C C . ALA A 1 185 ? -16.466 -13.475 -19.990 1.00 41.66 185 ALA A C 1
ATOM 1407 O O . ALA A 1 185 ? -16.260 -14.511 -20.628 1.00 41.66 185 ALA A O 1
ATOM 1408 N N . PRO A 1 186 ? -15.791 -12.341 -20.262 1.00 44.84 186 PRO A N 1
ATOM 1409 C CA . PRO A 1 186 ? -14.775 -12.283 -21.308 1.00 44.84 186 PRO A CA 1
ATOM 1410 C C . PRO A 1 186 ? -13.672 -13.313 -21.032 1.00 44.84 186 PRO A C 1
ATOM 1412 O O . PRO A 1 186 ? -13.263 -13.487 -19.884 1.00 44.84 186 PRO A O 1
ATOM 1415 N N . ALA A 1 187 ? -13.213 -13.992 -22.087 1.00 40.62 187 ALA A N 1
ATOM 1416 C CA . ALA A 1 187 ? -12.464 -15.250 -22.027 1.00 40.62 187 ALA A CA 1
ATOM 1417 C C . ALA A 1 187 ? -11.077 -15.160 -21.348 1.00 40.62 187 ALA A C 1
ATOM 1419 O O . ALA A 1 187 ? -10.028 -15.212 -21.994 1.00 40.62 187 ALA A O 1
ATOM 1420 N N . GLY A 1 188 ? -11.067 -15.075 -20.018 1.00 40.50 188 GLY A N 1
ATOM 1421 C CA . GLY A 1 188 ? -9.895 -15.325 -19.192 1.00 40.50 188 GLY A CA 1
ATOM 1422 C C . GLY A 1 188 ? -9.562 -16.814 -19.205 1.00 40.50 188 GLY A C 1
ATOM 1423 O O . GLY A 1 188 ? -10.357 -17.635 -18.753 1.00 40.50 188 GLY A O 1
ATOM 1424 N N . ILE A 1 189 ? -8.382 -17.171 -19.715 1.00 48.72 189 ILE A N 1
ATOM 1425 C CA . ILE A 1 189 ? -7.907 -18.558 -19.710 1.00 48.72 189 ILE A CA 1
ATOM 1426 C C . ILE A 1 189 ? -7.666 -18.980 -18.257 1.00 48.72 189 ILE A C 1
ATOM 1428 O O . ILE A 1 189 ? -6.715 -18.521 -17.622 1.00 48.72 189 ILE A O 1
ATOM 1432 N N . TYR A 1 190 ? -8.508 -19.873 -17.736 1.00 49.50 190 TYR A N 1
ATOM 1433 C CA . TYR A 1 190 ? -8.274 -20.502 -16.440 1.00 49.50 190 TYR A CA 1
ATOM 1434 C C . TYR A 1 190 ? -7.101 -21.482 -16.558 1.00 49.50 190 TYR A C 1
ATOM 1436 O O . TYR A 1 190 ? -7.248 -22.605 -17.048 1.00 49.50 190 TYR A O 1
ATOM 1444 N N . LEU A 1 191 ? -5.917 -21.048 -16.125 1.00 56.31 191 LEU A N 1
ATOM 1445 C CA . LEU A 1 191 ? -4.756 -21.920 -15.989 1.00 56.31 191 LEU A CA 1
ATOM 1446 C C . LEU A 1 191 ? -4.991 -22.864 -14.806 1.00 56.31 191 LEU A C 1
ATOM 1448 O O . LEU A 1 191 ? -4.785 -22.498 -13.650 1.00 56.31 191 LEU A O 1
ATOM 1452 N N . ALA A 1 192 ? -5.434 -24.087 -15.103 1.00 56.16 192 ALA A N 1
ATOM 1453 C CA . ALA A 1 192 ? -5.536 -25.138 -14.100 1.00 56.16 192 ALA A CA 1
ATOM 1454 C C . ALA A 1 192 ? -4.166 -25.356 -13.416 1.00 56.16 192 ALA A C 1
ATOM 1456 O O . ALA A 1 192 ? -3.142 -25.350 -14.111 1.00 56.16 192 ALA A O 1
ATOM 1457 N N . PRO A 1 193 ? -4.113 -25.566 -12.085 1.00 53.59 193 PRO A N 1
ATOM 1458 C CA . PRO A 1 193 ? -2.862 -25.845 -11.383 1.00 53.59 193 PRO A CA 1
ATOM 1459 C C . PRO A 1 193 ? -2.089 -26.998 -12.040 1.00 53.59 193 PRO A C 1
ATOM 1461 O O . PRO A 1 193 ? -2.622 -28.095 -12.201 1.00 53.59 193 PRO A O 1
ATOM 1464 N N . GLY A 1 194 ? -0.842 -26.737 -12.448 1.00 52.44 194 GLY A N 1
ATOM 1465 C CA . GLY A 1 194 ? -0.027 -27.677 -13.232 1.00 52.44 194 GLY A CA 1
ATOM 1466 C C . GLY A 1 194 ? -0.102 -27.513 -14.760 1.00 52.44 194 GLY A C 1
ATOM 1467 O O . GLY A 1 194 ? 0.350 -28.401 -15.481 1.00 52.44 194 GLY A O 1
ATOM 1468 N N . SER A 1 195 ? -0.650 -26.407 -15.282 1.00 65.12 195 SER A N 1
ATOM 1469 C CA . SER A 1 195 ? -0.598 -26.105 -16.722 1.00 65.12 195 SER A CA 1
ATOM 1470 C C . SER A 1 195 ? 0.846 -25.990 -17.244 1.00 65.12 195 SER A C 1
ATOM 1472 O O . SER A 1 195 ? 1.727 -25.487 -16.552 1.00 65.12 195 SER A O 1
ATOM 1474 N N . GLN A 1 196 ? 1.081 -26.374 -18.502 1.00 65.69 196 GLN A N 1
ATOM 1475 C CA . GLN A 1 196 ? 2.399 -26.272 -19.155 1.00 65.69 196 GLN A CA 1
ATOM 1476 C C . GLN A 1 196 ? 2.757 -24.847 -19.637 1.00 65.69 196 GLN A C 1
ATOM 1478 O O . GLN A 1 196 ? 3.725 -24.680 -20.373 1.00 65.69 196 GLN A O 1
ATOM 1483 N N . LEU A 1 197 ? 1.975 -23.826 -19.268 1.00 68.25 197 LEU A N 1
ATOM 1484 C CA . LEU A 1 197 ? 2.153 -22.437 -19.720 1.00 68.25 197 LEU A CA 1
ATOM 1485 C C . LEU A 1 197 ? 2.987 -21.572 -18.751 1.00 68.25 197 LEU A C 1
ATOM 1487 O O . LEU A 1 197 ? 3.076 -20.365 -18.954 1.00 68.25 197 LEU A O 1
ATOM 1491 N N . GLY A 1 198 ? 3.596 -22.188 -17.733 1.00 71.44 198 GLY A N 1
ATOM 1492 C CA . GLY A 1 198 ? 4.374 -21.526 -16.680 1.00 71.44 198 GLY A CA 1
ATOM 1493 C C . GLY A 1 198 ? 3.635 -21.476 -15.341 1.00 71.44 198 GLY A C 1
ATOM 1494 O O . GLY A 1 198 ? 2.439 -21.779 -15.257 1.00 71.44 198 GLY A O 1
ATOM 1495 N N . ILE A 1 199 ? 4.353 -21.103 -14.280 1.00 79.56 199 ILE A N 1
ATOM 1496 C CA . ILE A 1 199 ? 3.792 -20.930 -12.929 1.00 79.56 199 ILE A CA 1
ATOM 1497 C C . ILE A 1 199 ? 3.969 -19.474 -12.498 1.00 79.56 199 ILE A C 1
ATOM 1499 O O . ILE A 1 199 ? 5.079 -18.953 -12.522 1.00 79.56 199 ILE A O 1
ATOM 1503 N N . LEU A 1 200 ? 2.888 -18.822 -12.054 1.00 85.06 200 LEU A N 1
ATOM 1504 C CA . LEU A 1 200 ? 2.997 -17.535 -11.362 1.00 85.06 200 LEU A CA 1
ATOM 1505 C C . LEU A 1 200 ? 3.467 -17.760 -9.920 1.00 85.06 200 LEU A C 1
ATOM 1507 O O . LEU A 1 200 ? 2.748 -18.353 -9.115 1.00 85.06 200 LEU A O 1
ATOM 1511 N N . GLN A 1 201 ? 4.663 -17.274 -9.598 1.00 87.88 201 GLN A N 1
ATOM 1512 C CA . GLN A 1 201 ? 5.274 -17.362 -8.275 1.00 87.88 201 GLN A CA 1
ATOM 1513 C C . GLN A 1 201 ? 5.306 -16.000 -7.579 1.00 87.88 201 GLN A C 1
ATOM 1515 O O . GLN A 1 201 ? 5.551 -14.964 -8.199 1.00 87.88 201 GLN A O 1
ATOM 1520 N N . LYS A 1 202 ? 5.086 -16.020 -6.259 1.00 93.19 202 LYS A N 1
ATOM 1521 C CA . LYS A 1 202 ? 5.260 -14.868 -5.370 1.00 93.19 202 LYS A CA 1
ATOM 1522 C C . LYS A 1 202 ? 6.747 -14.666 -5.098 1.00 93.19 202 LYS A C 1
ATOM 1524 O O . LYS A 1 202 ? 7.350 -15.478 -4.394 1.00 93.19 202 LYS A O 1
ATOM 1529 N N . ARG A 1 203 ? 7.327 -13.567 -5.580 1.00 93.75 203 ARG A N 1
ATOM 1530 C CA . ARG A 1 203 ? 8.665 -13.149 -5.151 1.00 93.75 203 ARG A CA 1
ATOM 1531 C C . ARG A 1 203 ? 8.533 -12.337 -3.872 1.00 93.75 203 ARG A C 1
ATOM 1533 O O . ARG A 1 203 ? 7.867 -11.317 -3.874 1.00 93.75 203 ARG A O 1
ATOM 1540 N N . GLU A 1 204 ? 9.174 -12.764 -2.792 1.00 93.69 204 GLU A N 1
ATOM 1541 C CA . GLU A 1 204 ? 9.122 -12.013 -1.534 1.00 93.69 204 GLU A CA 1
ATOM 1542 C C . GLU A 1 204 ? 9.969 -10.733 -1.594 1.00 93.69 204 GLU A C 1
ATOM 1544 O O . GLU A 1 204 ? 11.135 -10.771 -2.009 1.00 93.69 204 GLU A O 1
ATOM 1549 N N . VAL A 1 205 ? 9.382 -9.610 -1.174 1.00 93.44 205 VAL A N 1
ATOM 1550 C CA . VAL A 1 205 ? 10.063 -8.315 -0.996 1.00 93.44 205 VAL A CA 1
ATOM 1551 C C . VAL A 1 205 ? 10.231 -7.992 0.495 1.00 93.44 205 VAL A C 1
ATOM 1553 O O . VAL A 1 205 ? 9.521 -8.561 1.326 1.00 93.44 205 VAL A O 1
ATOM 1556 N N . PRO A 1 206 ? 11.139 -7.073 0.881 1.00 90.69 206 PRO A N 1
ATOM 1557 C CA . PRO A 1 206 ? 11.258 -6.649 2.273 1.00 90.69 206 PRO A CA 1
ATOM 1558 C C . PRO A 1 206 ? 9.914 -6.160 2.835 1.00 90.69 206 PRO A C 1
ATOM 1560 O O . PRO A 1 206 ? 9.267 -5.300 2.239 1.00 90.69 206 PRO A O 1
ATOM 1563 N N . SER A 1 207 ? 9.517 -6.665 4.008 1.00 87.12 207 SER A N 1
ATOM 1564 C CA . SER A 1 207 ? 8.331 -6.202 4.755 1.00 87.12 207 SER A CA 1
ATOM 1565 C C . SER A 1 207 ? 8.580 -4.847 5.444 1.00 87.12 207 SER A C 1
ATOM 1567 O O . SER A 1 207 ? 8.232 -4.644 6.609 1.00 87.12 207 SER A O 1
ATOM 1569 N N . ASP A 1 208 ? 9.202 -3.915 4.725 1.00 85.12 208 ASP A N 1
ATOM 1570 C CA . ASP A 1 208 ? 9.267 -2.514 5.113 1.00 85.12 208 ASP A CA 1
ATOM 1571 C C . ASP A 1 208 ? 8.016 -1.750 4.636 1.00 85.12 208 ASP A C 1
ATOM 1573 O O . ASP A 1 208 ? 7.168 -2.244 3.883 1.00 85.12 208 ASP A O 1
ATOM 1577 N N . ASN A 1 209 ? 7.894 -0.501 5.082 1.00 88.88 209 ASN A N 1
ATOM 1578 C CA . ASN A 1 209 ? 6.773 0.383 4.762 1.00 88.88 209 ASN A CA 1
ATOM 1579 C C . ASN A 1 209 ? 6.735 0.838 3.278 1.00 88.88 209 ASN A C 1
ATOM 1581 O O . ASN A 1 209 ? 5.882 1.640 2.896 1.00 88.88 209 ASN A O 1
ATOM 1585 N N . SER A 1 210 ? 7.640 0.326 2.434 1.00 94.25 210 SER A N 1
ATOM 1586 C CA . SER A 1 210 ? 7.748 0.557 0.990 1.00 94.25 210 SER A CA 1
ATOM 1587 C C . SER A 1 210 ? 7.512 -0.702 0.136 1.00 94.25 210 SER A C 1
ATOM 1589 O O . SER A 1 210 ? 7.750 -0.637 -1.069 1.00 94.25 210 SER A O 1
ATOM 1591 N N . CYS A 1 211 ? 7.010 -1.813 0.695 1.00 97.12 211 CYS A N 1
ATOM 1592 C CA . CYS A 1 211 ? 6.755 -3.077 -0.025 1.00 97.12 211 CYS A CA 1
ATOM 1593 C C . CYS A 1 211 ? 6.030 -2.929 -1.384 1.00 97.12 211 CYS A C 1
ATOM 1595 O O . CYS A 1 211 ? 6.424 -3.572 -2.357 1.00 97.12 211 CYS A O 1
ATOM 1597 N N . LEU A 1 212 ? 5.042 -2.031 -1.510 1.00 98.44 212 LEU A N 1
ATOM 1598 C CA . LEU A 1 212 ? 4.392 -1.713 -2.795 1.00 98.44 212 LEU A CA 1
ATOM 1599 C C . LEU A 1 212 ? 5.381 -1.153 -3.828 1.00 98.44 212 LEU A C 1
ATOM 1601 O O . LEU A 1 212 ? 5.406 -1.597 -4.972 1.00 98.44 212 LEU A O 1
ATOM 1605 N N . PHE A 1 213 ? 6.228 -0.207 -3.425 1.00 98.44 213 PHE A N 1
ATOM 1606 C CA . PHE A 1 213 ? 7.227 0.406 -4.300 1.00 98.44 213 PHE A CA 1
ATOM 1607 C C . PHE A 1 213 ? 8.351 -0.578 -4.645 1.00 98.44 213 PHE A C 1
ATOM 1609 O O . PHE A 1 213 ? 8.827 -0.577 -5.775 1.00 98.44 213 PHE A O 1
ATOM 1616 N N . ALA A 1 214 ? 8.738 -1.455 -3.712 1.00 97.69 214 ALA A N 1
ATOM 1617 C CA . ALA A 1 214 ? 9.674 -2.551 -3.975 1.00 97.69 214 ALA A CA 1
ATOM 1618 C C . ALA A 1 214 ? 9.094 -3.577 -4.967 1.00 97.69 214 ALA A C 1
ATOM 1620 O O . ALA A 1 214 ? 9.792 -4.031 -5.872 1.00 97.69 214 ALA A O 1
ATOM 1621 N N . SER A 1 215 ? 7.801 -3.890 -4.841 1.00 98.19 215 SER A N 1
ATOM 1622 C CA . SER A 1 215 ? 7.074 -4.748 -5.782 1.00 98.19 215 SER A CA 1
ATOM 1623 C C . SER A 1 215 ? 6.996 -4.129 -7.178 1.00 98.19 215 SER A C 1
ATOM 1625 O O . SER A 1 215 ? 7.228 -4.817 -8.170 1.00 98.19 215 SER A O 1
ATOM 1627 N N . MET A 1 216 ? 6.718 -2.823 -7.254 1.00 98.38 216 MET A N 1
ATOM 1628 C CA . MET A 1 216 ? 6.687 -2.077 -8.513 1.00 98.38 216 MET A CA 1
ATOM 1629 C C . MET A 1 216 ? 8.069 -1.991 -9.172 1.00 98.38 216 MET A C 1
ATOM 1631 O O . MET A 1 216 ? 8.174 -2.263 -10.365 1.00 98.38 216 MET A O 1
ATOM 1635 N N . ASP A 1 217 ? 9.137 -1.711 -8.416 1.00 97.81 217 ASP A N 1
ATOM 1636 C CA . ASP A 1 217 ? 10.517 -1.738 -8.931 1.00 97.81 217 ASP A CA 1
ATOM 1637 C C . ASP A 1 217 ? 10.858 -3.110 -9.541 1.00 97.81 217 ASP A C 1
ATOM 1639 O O . ASP A 1 217 ? 11.388 -3.184 -10.650 1.00 97.81 217 ASP A O 1
ATOM 1643 N N . TYR A 1 218 ? 10.442 -4.201 -8.888 1.00 97.25 218 TYR A N 1
ATOM 1644 C CA . TYR A 1 218 ? 10.669 -5.556 -9.388 1.00 97.25 218 TYR A CA 1
ATOM 1645 C C . TYR A 1 218 ? 9.921 -5.873 -10.691 1.00 97.25 218 TYR A C 1
ATOM 1647 O O . TYR A 1 218 ? 10.538 -6.401 -11.616 1.00 97.25 218 TYR A O 1
ATOM 1655 N N . VAL A 1 219 ? 8.627 -5.548 -10.816 1.00 96.31 219 VAL A N 1
ATOM 1656 C CA . VAL A 1 219 ? 7.882 -5.821 -12.069 1.00 96.31 219 VAL A CA 1
ATOM 1657 C C . VAL A 1 219 ? 8.273 -4.891 -13.223 1.00 96.31 219 VAL A C 1
ATOM 1659 O O . VAL A 1 219 ? 8.049 -5.240 -14.379 1.00 96.31 219 VAL A O 1
ATOM 1662 N N . LEU A 1 220 ? 8.878 -3.734 -12.929 1.00 95.06 220 LEU A N 1
ATOM 1663 C CA . LEU A 1 220 ? 9.418 -2.804 -13.926 1.00 95.06 220 LEU A CA 1
ATOM 1664 C C . LEU A 1 220 ? 10.838 -3.178 -14.377 1.00 95.06 220 LEU A C 1
ATOM 1666 O O . LEU A 1 220 ? 11.138 -3.142 -15.569 1.00 95.06 220 LEU A O 1
ATOM 1670 N N . ASN A 1 221 ? 11.721 -3.500 -13.426 1.00 92.94 221 ASN A N 1
ATOM 1671 C CA . ASN A 1 221 ? 13.176 -3.543 -13.622 1.00 92.94 221 ASN A CA 1
ATOM 1672 C C . ASN A 1 221 ? 13.805 -4.917 -13.282 1.00 92.94 221 ASN A C 1
ATOM 1674 O O . ASN A 1 221 ? 15.030 -5.051 -13.268 1.00 92.94 221 ASN A O 1
ATOM 1678 N N . GLY A 1 222 ? 12.999 -5.940 -12.964 1.00 91.19 222 GLY A N 1
ATOM 1679 C CA . GLY A 1 222 ? 13.439 -7.309 -12.637 1.00 91.19 222 GLY A CA 1
ATOM 1680 C C . GLY A 1 222 ? 14.251 -7.444 -11.339 1.00 91.19 222 GLY A C 1
ATOM 1681 O O . GLY A 1 222 ? 14.826 -8.499 -11.067 1.00 91.19 222 GLY A O 1
ATOM 1682 N N . SER A 1 223 ? 14.351 -6.372 -10.553 1.00 90.62 223 SER A N 1
ATOM 1683 C CA . SER A 1 223 ? 15.212 -6.249 -9.375 1.00 90.62 223 SER A CA 1
ATOM 1684 C C . SER A 1 223 ? 14.651 -5.200 -8.405 1.00 90.62 223 SER A C 1
ATOM 1686 O O . SER A 1 223 ? 13.723 -4.480 -8.752 1.00 90.62 223 SER A O 1
ATOM 1688 N N . ILE A 1 224 ? 15.166 -5.153 -7.171 1.00 90.62 224 ILE A N 1
ATOM 1689 C CA . ILE A 1 224 ? 14.678 -4.252 -6.111 1.00 90.62 224 ILE A CA 1
ATOM 1690 C C . ILE A 1 224 ? 15.834 -3.378 -5.631 1.00 90.62 224 ILE A C 1
ATOM 1692 O O . ILE A 1 224 ? 16.901 -3.890 -5.285 1.00 90.62 224 ILE A O 1
ATOM 1696 N N . SER A 1 225 ? 15.621 -2.065 -5.574 1.00 89.69 225 SER A N 1
ATOM 1697 C CA . SER A 1 225 ? 16.646 -1.085 -5.237 1.00 89.69 225 SER A CA 1
ATOM 1698 C C . SER A 1 225 ? 16.073 0.145 -4.513 1.00 89.69 225 SER A C 1
ATOM 1700 O O . SER A 1 225 ? 15.126 0.794 -4.956 1.00 89.69 225 SER A O 1
ATOM 1702 N N . SER A 1 226 ? 16.687 0.518 -3.384 1.00 86.75 226 SER A N 1
ATOM 1703 C CA . SER A 1 226 ? 16.258 1.678 -2.579 1.00 86.75 226 SER A CA 1
ATOM 1704 C C . SER A 1 226 ? 16.226 3.024 -3.341 1.00 86.75 226 SER A C 1
ATOM 1706 O O . SER A 1 226 ? 15.342 3.833 -3.059 1.00 86.75 226 SER A O 1
ATOM 1708 N N . PRO A 1 227 ? 17.114 3.308 -4.322 1.00 92.94 227 PRO A N 1
ATOM 1709 C CA . PRO A 1 227 ? 16.991 4.516 -5.138 1.00 92.94 227 PRO A CA 1
ATOM 1710 C C . PRO A 1 227 ? 15.701 4.559 -5.968 1.00 92.94 227 PRO A C 1
ATOM 1712 O O . PRO A 1 227 ? 15.048 5.600 -6.004 1.00 92.94 227 PRO A O 1
ATOM 1715 N N . ARG A 1 228 ? 15.296 3.436 -6.582 1.00 93.12 228 ARG A N 1
ATOM 1716 C CA . ARG A 1 228 ? 14.103 3.371 -7.440 1.00 93.12 228 ARG A CA 1
ATOM 1717 C C . ARG A 1 228 ? 12.812 3.410 -6.631 1.00 93.12 228 ARG A C 1
ATOM 1719 O O . ARG A 1 228 ? 11.886 4.103 -7.031 1.00 93.12 228 ARG A O 1
ATOM 1726 N N . THR A 1 229 ? 12.750 2.799 -5.444 1.00 94.44 229 THR A N 1
ATOM 1727 C CA . THR A 1 229 ? 11.558 2.944 -4.581 1.00 94.44 229 THR A CA 1
ATOM 1728 C C . THR A 1 229 ? 11.326 4.395 -4.137 1.00 94.44 229 THR A C 1
ATOM 1730 O O . THR A 1 229 ? 10.180 4.815 -3.984 1.00 94.44 229 THR A O 1
ATOM 1733 N N . LYS A 1 230 ? 12.390 5.200 -4.008 1.00 96.69 230 LYS A N 1
ATOM 1734 C CA . LYS A 1 230 ? 12.314 6.654 -3.752 1.00 96.69 230 LYS A CA 1
ATOM 1735 C C . LYS A 1 230 ? 11.948 7.469 -4.996 1.00 96.69 230 LYS A C 1
ATOM 1737 O O . LYS A 1 230 ? 11.351 8.535 -4.866 1.00 96.69 230 LYS A O 1
ATOM 1742 N N . GLU A 1 231 ? 12.292 6.980 -6.183 1.00 97.75 231 GLU A N 1
ATOM 1743 C CA . GLU A 1 231 ? 11.885 7.556 -7.468 1.00 97.75 231 GLU A CA 1
ATOM 1744 C C . GLU A 1 231 ? 10.384 7.337 -7.711 1.00 97.75 231 GLU A C 1
ATOM 1746 O O . GLU A 1 231 ? 9.660 8.304 -7.914 1.00 97.75 231 GLU A O 1
ATOM 1751 N N . LEU A 1 232 ? 9.880 6.116 -7.512 1.00 98.38 232 LEU A N 1
ATOM 1752 C CA . LEU A 1 232 ? 8.451 5.791 -7.624 1.00 98.38 232 LEU A CA 1
ATOM 1753 C C . LEU A 1 232 ? 7.584 6.590 -6.627 1.00 98.38 232 LEU A C 1
ATOM 1755 O O . LEU A 1 232 ? 6.503 7.060 -6.977 1.00 98.38 232 LEU A O 1
ATOM 1759 N N . ARG A 1 233 ? 8.070 6.823 -5.396 1.00 98.56 233 ARG A N 1
ATOM 1760 C CA . ARG A 1 233 ? 7.416 7.734 -4.429 1.00 98.56 233 ARG A CA 1
ATOM 1761 C C . ARG A 1 233 ? 7.346 9.183 -4.930 1.00 98.56 233 ARG A C 1
ATOM 1763 O O . ARG A 1 233 ? 6.369 9.874 -4.643 1.00 98.56 233 ARG A O 1
ATOM 1770 N N . ARG A 1 234 ? 8.352 9.640 -5.687 1.00 98.62 234 ARG A N 1
ATOM 1771 C CA . ARG A 1 234 ? 8.367 10.966 -6.326 1.00 98.62 234 ARG A CA 1
ATOM 1772 C C . ARG A 1 234 ? 7.380 11.034 -7.485 1.00 98.62 234 ARG A C 1
ATOM 1774 O O . ARG A 1 234 ? 6.615 11.989 -7.535 1.00 98.62 234 ARG A O 1
ATOM 1781 N N . GLU A 1 235 ? 7.350 10.023 -8.352 1.00 98.50 235 GLU A N 1
ATOM 1782 C CA . GLU A 1 235 ? 6.376 9.938 -9.449 1.00 98.50 235 GLU A CA 1
ATOM 1783 C C . GLU A 1 235 ? 4.936 10.015 -8.918 1.00 98.50 235 GLU A C 1
ATOM 1785 O O . GLU A 1 235 ? 4.143 10.808 -9.422 1.00 98.50 235 GLU A O 1
ATOM 1790 N N . VAL A 1 236 ? 4.621 9.306 -7.825 1.00 98.62 236 VAL A N 1
ATOM 1791 C CA . VAL A 1 236 ? 3.311 9.433 -7.160 1.00 98.62 236 VAL A CA 1
ATOM 1792 C C . VAL A 1 236 ? 3.101 10.822 -6.553 1.00 98.62 236 VAL A C 1
ATOM 1794 O O . VAL A 1 236 ? 2.051 11.421 -6.770 1.00 98.62 236 VAL A O 1
ATOM 1797 N N . SER A 1 237 ? 4.079 11.373 -5.827 1.00 98.3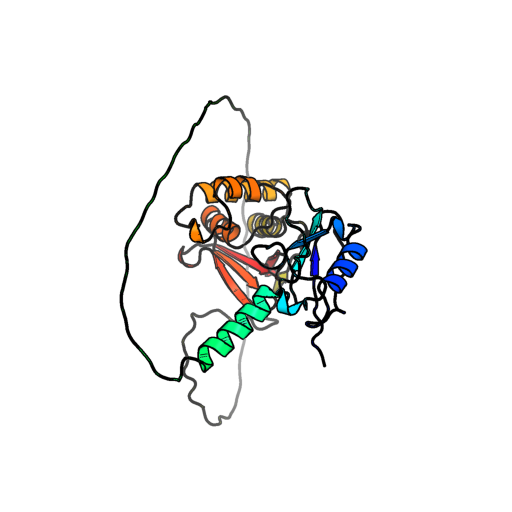1 237 SER A N 1
ATOM 1798 C CA . SER A 1 237 ? 3.987 12.734 -5.273 1.00 98.31 237 SER A CA 1
ATOM 1799 C C . SER A 1 237 ? 3.691 13.790 -6.347 1.00 98.31 237 SER A C 1
ATOM 1801 O O . SER A 1 237 ? 2.934 14.725 -6.097 1.00 98.31 237 SER A O 1
ATOM 1803 N N . GLU A 1 238 ? 4.305 13.670 -7.523 1.00 98.31 238 GLU A N 1
ATOM 1804 C CA . GLU A 1 238 ? 4.107 14.587 -8.646 1.00 98.31 238 GLU A CA 1
ATOM 1805 C C . GLU A 1 238 ? 2.762 14.331 -9.347 1.00 98.31 238 GLU A C 1
ATOM 1807 O O . GLU A 1 238 ? 2.036 15.289 -9.610 1.00 98.31 238 GLU A O 1
ATOM 1812 N N . GLY A 1 239 ? 2.365 13.069 -9.543 1.00 98.00 239 GLY A N 1
ATOM 1813 C CA . GLY A 1 239 ? 1.056 12.701 -10.093 1.00 98.00 239 GLY A CA 1
ATOM 1814 C C . GLY A 1 239 ? -0.127 13.139 -9.227 1.00 98.00 239 GLY A C 1
ATOM 1815 O O . GLY A 1 239 ? -1.086 13.690 -9.754 1.00 98.00 239 GLY A O 1
ATOM 1816 N N . VAL A 1 240 ? -0.051 13.024 -7.896 1.00 97.12 240 VAL A N 1
ATOM 1817 C CA . VAL A 1 240 ? -1.106 13.510 -6.977 1.00 97.12 240 VAL A CA 1
ATOM 1818 C C . VAL A 1 240 ? -1.367 15.021 -7.123 1.00 97.12 240 VAL A C 1
ATOM 1820 O O . VAL A 1 240 ? -2.484 15.482 -6.874 1.00 97.12 240 VAL A O 1
ATOM 1823 N N . LEU A 1 241 ? -0.357 15.790 -7.546 1.00 96.94 241 LEU A N 1
ATOM 1824 C CA . LEU A 1 241 ? -0.438 17.238 -7.780 1.00 96.94 241 LEU A CA 1
ATOM 1825 C C . LEU A 1 241 ? -0.815 17.622 -9.223 1.00 96.94 241 LEU A C 1
ATOM 1827 O O . LEU A 1 241 ? -1.061 18.798 -9.473 1.00 96.94 241 LEU A O 1
ATOM 1831 N N . GLN A 1 242 ? -0.812 16.675 -10.166 1.00 97.25 242 GLN A N 1
ATOM 1832 C CA . GLN A 1 242 ? -1.033 16.925 -11.600 1.00 97.25 242 GLN A CA 1
ATOM 1833 C C . GLN A 1 242 ? -2.310 16.256 -12.133 1.00 97.25 242 GLN A C 1
ATOM 1835 O O . GLN A 1 242 ? -2.919 16.753 -13.075 1.00 97.25 242 GLN A O 1
ATOM 1840 N N . GLU A 1 243 ? -2.726 15.142 -11.531 1.00 94.44 243 GLU A N 1
ATOM 1841 C CA . GLU A 1 243 ? -3.745 14.232 -12.057 1.00 94.44 243 GLU A CA 1
ATOM 1842 C C . GLU A 1 243 ? -5.060 14.326 -11.263 1.00 94.44 243 GLU A C 1
ATOM 1844 O O . GLU A 1 243 ? -5.560 13.341 -10.713 1.00 94.44 243 GLU A O 1
ATOM 1849 N N . GLU A 1 244 ? -5.624 15.536 -11.190 1.00 94.00 244 GLU A N 1
ATOM 1850 C CA . GLU A 1 244 ? -6.829 15.832 -10.395 1.00 94.00 244 GLU A CA 1
ATOM 1851 C C . GLU A 1 244 ? -8.067 15.026 -10.826 1.00 94.00 244 GLU A C 1
ATOM 1853 O O . GLU A 1 244 ? -8.881 14.652 -9.984 1.00 94.00 244 GLU A O 1
ATOM 1858 N N . GLU A 1 245 ? -8.185 14.707 -12.120 1.00 92.25 245 GLU A N 1
ATOM 1859 C CA . GLU A 1 245 ? -9.266 13.879 -12.677 1.00 92.25 245 GLU A CA 1
ATOM 1860 C C . GLU A 1 245 ? -9.096 12.382 -12.353 1.00 92.25 245 GLU A C 1
ATOM 1862 O O . GLU A 1 245 ? -10.082 11.687 -12.117 1.00 92.25 245 GLU A O 1
ATOM 1867 N N . LEU A 1 246 ? -7.853 11.882 -12.304 1.00 93.00 246 LEU A N 1
ATOM 1868 C CA . LEU A 1 246 ? -7.559 10.478 -11.983 1.00 93.00 246 LEU A CA 1
ATOM 1869 C C . LEU A 1 246 ? -7.768 10.187 -10.494 1.00 93.00 246 LEU A C 1
ATOM 1871 O O . LEU A 1 246 ? -8.288 9.132 -10.137 1.00 93.00 246 LEU A O 1
ATOM 1875 N N . ILE A 1 247 ? -7.338 11.118 -9.639 1.00 94.62 247 ILE A N 1
ATOM 1876 C CA . ILE A 1 247 ? -7.433 11.033 -8.180 1.00 94.62 247 ILE A CA 1
ATOM 1877 C C . ILE A 1 247 ? -8.226 12.252 -7.685 1.00 94.62 247 ILE A C 1
ATOM 1879 O O . ILE A 1 247 ? -7.603 13.244 -7.307 1.00 94.62 247 ILE A O 1
ATOM 1883 N N . PRO A 1 248 ? -9.573 12.240 -7.702 1.00 90.62 248 PRO A N 1
ATOM 1884 C CA . PRO A 1 248 ? -10.379 13.367 -7.228 1.00 90.62 248 PRO A CA 1
ATOM 1885 C C . PRO A 1 248 ? -10.207 13.640 -5.727 1.00 90.62 248 PRO A C 1
ATOM 1887 O O . PRO A 1 248 ? -10.025 12.715 -4.941 1.00 90.62 248 PRO A O 1
ATOM 1890 N N . ASP A 1 249 ? -10.361 14.896 -5.294 1.00 88.00 249 ASP A N 1
ATOM 1891 C CA . ASP A 1 249 ? -10.219 15.289 -3.876 1.00 88.00 249 ASP A CA 1
ATOM 1892 C C . ASP A 1 249 ? -11.107 14.459 -2.925 1.00 88.00 249 ASP A C 1
ATOM 1894 O O . ASP A 1 249 ? -10.737 14.209 -1.781 1.00 88.00 249 ASP A O 1
ATOM 1898 N N . CYS A 1 250 ? -12.265 13.981 -3.394 1.00 88.50 250 CYS A N 1
ATOM 1899 C CA . CYS A 1 250 ? -13.195 13.179 -2.598 1.00 88.50 250 CYS A CA 1
ATOM 1900 C C . CYS A 1 250 ? -12.741 11.733 -2.316 1.00 88.50 250 CYS A C 1
ATOM 1902 O O . CYS A 1 250 ? -13.372 11.077 -1.488 1.00 88.50 250 CYS A O 1
ATOM 1904 N N . VAL A 1 251 ? -11.671 11.238 -2.957 1.00 85.50 251 VAL A N 1
ATOM 1905 C CA . VAL A 1 251 ? -11.031 9.951 -2.606 1.00 85.50 251 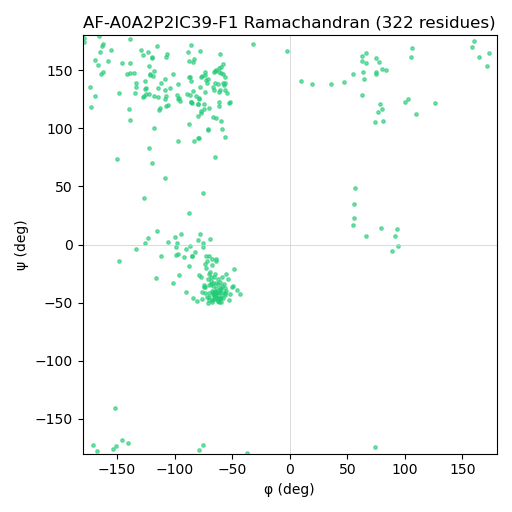VAL A CA 1
ATOM 1906 C C . VAL A 1 251 ? -9.770 10.127 -1.749 1.00 85.50 251 VAL A C 1
ATOM 1908 O O . VAL A 1 251 ? -9.072 9.152 -1.481 1.00 85.50 251 VAL A O 1
ATOM 1911 N N . MET A 1 252 ? -9.460 11.355 -1.316 1.00 86.81 252 MET A N 1
ATOM 1912 C CA . MET A 1 252 ? -8.252 11.673 -0.555 1.00 86.81 252 MET A CA 1
ATOM 1913 C C . MET A 1 252 ? -8.555 11.996 0.913 1.00 86.81 252 MET A C 1
ATOM 1915 O O . MET A 1 252 ? -9.279 12.936 1.225 1.00 86.81 252 MET A O 1
ATOM 1919 N N . ASP A 1 253 ? -7.902 11.288 1.838 1.00 84.75 253 ASP A N 1
ATOM 1920 C CA . ASP A 1 253 ? -8.057 11.513 3.288 1.00 84.75 253 ASP A CA 1
ATOM 1921 C C . ASP A 1 253 ? -7.339 12.773 3.823 1.00 84.75 253 ASP A C 1
ATOM 1923 O O . ASP A 1 253 ? -7.376 13.050 5.023 1.00 84.75 253 ASP A O 1
ATOM 1927 N N . ARG A 1 254 ? -6.627 13.511 2.959 1.00 91.81 254 ARG A N 1
ATOM 1928 C CA . ARG A 1 254 ? -5.845 14.716 3.292 1.00 91.81 254 ARG A CA 1
ATOM 1929 C C . ARG A 1 254 ? -5.628 15.597 2.046 1.00 91.81 254 ARG A C 1
ATOM 1931 O O . ARG A 1 254 ? -5.646 15.058 0.938 1.00 91.81 254 ARG A O 1
ATOM 1938 N N . PRO A 1 255 ? -5.345 16.908 2.189 1.00 95.62 255 PRO A N 1
ATOM 1939 C CA . PRO A 1 255 ? -5.073 17.800 1.055 1.00 95.62 255 PRO A CA 1
ATOM 1940 C C . PRO A 1 255 ? -3.892 17.337 0.184 1.00 95.62 255 PRO A C 1
ATOM 1942 O O . PRO A 1 255 ? -2.900 16.823 0.705 1.00 95.62 255 PRO A O 1
ATOM 1945 N N . ARG A 1 256 ? -3.946 17.583 -1.134 1.00 94.69 256 ARG A N 1
ATOM 1946 C CA . ARG A 1 256 ? -2.940 17.113 -2.116 1.00 94.69 256 ARG A CA 1
ATOM 1947 C C . ARG A 1 256 ? -1.496 17.460 -1.756 1.00 94.69 256 ARG A C 1
ATOM 1949 O O . ARG A 1 256 ? -0.612 16.615 -1.870 1.00 94.69 256 ARG A O 1
ATOM 1956 N N . GLN A 1 257 ? -1.247 18.682 -1.287 1.00 96.81 257 GLN A N 1
ATOM 1957 C CA . GLN A 1 257 ? 0.089 19.153 -0.907 1.00 96.81 257 GLN A CA 1
ATOM 1958 C C . GLN A 1 257 ? 0.614 18.432 0.349 1.00 96.81 257 GLN A C 1
ATOM 1960 O O . GLN A 1 257 ? 1.809 18.140 0.455 1.00 96.81 257 GLN A O 1
ATOM 1965 N N . GLU A 1 258 ? -0.279 18.078 1.280 1.00 97.25 258 GLU A N 1
ATOM 1966 C CA . GLU A 1 258 ? 0.060 17.226 2.421 1.00 97.25 258 GLU A CA 1
ATOM 1967 C C . GLU A 1 258 ? 0.322 15.785 1.964 1.00 97.25 258 GLU A C 1
ATOM 1969 O O . GLU A 1 258 ? 1.294 15.180 2.407 1.00 97.25 258 GLU A O 1
ATOM 1974 N N . TYR A 1 259 ? -0.487 15.256 1.038 1.00 97.44 259 TYR A N 1
ATOM 1975 C CA . TYR A 1 259 ? -0.334 13.911 0.475 1.00 97.44 259 TYR A CA 1
ATOM 1976 C C . TYR A 1 259 ? 0.996 13.730 -0.255 1.00 97.44 259 TYR A C 1
ATOM 1978 O O . TYR A 1 259 ? 1.734 12.800 0.058 1.00 97.44 259 TYR A O 1
ATOM 1986 N N . SER A 1 260 ? 1.352 14.656 -1.147 1.00 97.50 260 SER A N 1
ATOM 1987 C CA . SER A 1 260 ? 2.665 14.714 -1.804 1.00 97.50 260 SER A CA 1
ATOM 1988 C C . SER A 1 260 ? 3.814 14.688 -0.781 1.00 97.50 260 SER A C 1
ATOM 1990 O O . SER A 1 260 ? 4.726 13.865 -0.874 1.00 97.50 260 SER A O 1
ATOM 1992 N N . THR A 1 261 ? 3.730 15.508 0.271 1.00 97.38 261 THR A N 1
ATOM 1993 C CA . THR A 1 261 ? 4.734 15.550 1.353 1.00 97.38 261 THR A CA 1
ATOM 1994 C C . THR A 1 261 ? 4.719 14.291 2.242 1.00 97.38 261 THR A C 1
ATOM 1996 O O . THR A 1 261 ? 5.722 13.954 2.881 1.00 97.38 261 THR A O 1
ATOM 1999 N N . TRP A 1 262 ? 3.585 13.595 2.328 1.00 97.44 262 TRP A N 1
ATOM 2000 C CA . TRP A 1 262 ? 3.398 12.377 3.115 1.00 97.44 262 TRP A CA 1
ATOM 2001 C C . TRP A 1 262 ? 3.931 11.140 2.385 1.00 97.44 262 TRP A C 1
ATOM 2003 O O . TRP A 1 262 ? 4.715 10.399 2.981 1.00 97.44 262 TRP A O 1
ATOM 2013 N N . ILE A 1 263 ? 3.589 10.928 1.110 1.00 97.94 263 ILE A N 1
ATOM 2014 C CA . ILE A 1 263 ? 3.964 9.716 0.359 1.00 97.94 263 ILE A CA 1
ATOM 2015 C C . ILE A 1 263 ? 5.468 9.632 0.057 1.00 97.94 263 ILE A C 1
ATOM 2017 O O . ILE A 1 263 ? 6.026 8.541 -0.056 1.00 97.94 263 ILE A O 1
ATOM 2021 N N . MET A 1 264 ? 6.164 10.772 0.042 1.00 97.69 264 MET A N 1
ATOM 2022 C CA . MET A 1 264 ? 7.628 10.844 -0.063 1.00 97.69 264 MET A CA 1
ATOM 2023 C C . MET A 1 264 ? 8.382 10.221 1.127 1.00 97.69 264 MET A C 1
ATOM 2025 O O . MET A 1 264 ? 9.589 9.997 1.037 1.00 97.69 264 MET A O 1
ATOM 2029 N N . ARG A 1 265 ? 7.711 9.944 2.253 1.00 94.44 265 ARG A N 1
ATOM 2030 C CA . ARG A 1 265 ? 8.332 9.359 3.452 1.00 94.44 265 ARG A CA 1
ATOM 2031 C C . ARG A 1 265 ? 8.397 7.842 3.317 1.00 94.44 265 ARG A C 1
ATOM 2033 O O . ARG A 1 265 ? 7.382 7.204 3.066 1.00 94.44 265 ARG A O 1
ATOM 2040 N N . GLU A 1 266 ? 9.557 7.254 3.604 1.00 89.81 266 GLU A N 1
ATOM 2041 C CA . GLU A 1 266 ? 9.776 5.794 3.561 1.00 89.81 266 GLU A CA 1
ATOM 2042 C C . GLU A 1 266 ? 8.795 4.997 4.442 1.00 89.81 266 GLU A C 1
ATOM 2044 O O . GLU A 1 266 ? 8.513 3.841 4.143 1.00 89.81 266 GLU A O 1
ATOM 2049 N N . GLN A 1 267 ? 8.246 5.631 5.487 1.00 86.62 267 GLN A N 1
ATOM 2050 C CA . GLN A 1 267 ? 7.291 5.034 6.427 1.00 86.62 267 GLN A CA 1
ATOM 2051 C C . GLN A 1 267 ? 5.820 5.083 5.969 1.00 86.62 267 GLN A C 1
ATOM 2053 O O . GLN A 1 267 ? 4.971 4.457 6.598 1.00 86.62 267 GLN A O 1
ATOM 2058 N N . SER A 1 268 ? 5.498 5.811 4.897 1.00 91.94 268 SER A N 1
ATOM 2059 C CA . SER A 1 268 ? 4.130 5.919 4.371 1.00 91.94 268 SER A CA 1
ATOM 2060 C C . SER A 1 268 ? 3.841 4.766 3.413 1.00 91.94 268 SER A C 1
ATOM 2062 O O . SER A 1 268 ? 4.557 4.606 2.424 1.00 91.94 268 SER A O 1
ATOM 2064 N N . TRP A 1 269 ? 2.810 3.961 3.670 1.00 95.31 269 TRP A N 1
ATOM 2065 C CA . TRP A 1 269 ? 2.445 2.861 2.767 1.00 95.31 269 TRP A CA 1
ATOM 2066 C C . TRP A 1 269 ? 1.779 3.406 1.505 1.00 95.31 269 TRP A C 1
ATOM 2068 O O . TRP A 1 269 ? 1.023 4.372 1.576 1.00 95.31 269 TRP A O 1
ATOM 2078 N N . GLY A 1 270 ? 2.021 2.748 0.374 1.00 96.19 270 GLY A N 1
ATOM 2079 C CA . GLY A 1 270 ? 1.205 2.935 -0.821 1.00 96.19 270 GLY A CA 1
ATOM 2080 C C . GLY A 1 270 ? -0.072 2.091 -0.792 1.00 96.19 270 GLY A C 1
ATOM 2081 O O . GLY A 1 270 ? -0.137 1.067 -0.106 1.00 96.19 270 GLY A O 1
ATOM 2082 N N . GLY A 1 271 ? -1.054 2.486 -1.593 1.00 96.25 271 GLY A N 1
ATOM 2083 C CA . GLY A 1 271 ? -2.289 1.757 -1.856 1.00 96.25 271 GLY A CA 1
ATOM 2084 C C . GLY A 1 271 ? -2.841 2.069 -3.248 1.00 96.25 271 GLY A C 1
ATOM 2085 O O . GLY A 1 271 ? -2.101 2.165 -4.223 1.00 96.25 271 GLY A O 1
ATOM 2086 N N . GLU A 1 272 ? -4.162 2.199 -3.357 1.00 95.19 272 GLU A N 1
ATOM 2087 C CA . GLU A 1 272 ? -4.854 2.283 -4.652 1.00 95.19 272 GLU A CA 1
ATOM 2088 C C . GLU A 1 272 ? -4.554 3.583 -5.430 1.00 95.19 272 GLU A C 1
ATOM 2090 O O . GLU A 1 272 ? -4.541 3.565 -6.661 1.00 95.19 272 GLU A O 1
ATOM 2095 N N . ILE A 1 273 ? -4.228 4.681 -4.733 1.00 97.00 273 ILE A N 1
ATOM 2096 C CA . ILE A 1 273 ? -3.829 5.969 -5.334 1.00 97.00 273 ILE A CA 1
ATOM 2097 C C . ILE A 1 273 ? -2.470 5.846 -6.040 1.00 97.00 273 ILE A C 1
ATOM 2099 O O . ILE A 1 273 ? -2.337 6.228 -7.205 1.00 97.00 273 ILE A O 1
ATOM 2103 N N . GLU A 1 274 ? -1.478 5.252 -5.371 1.00 98.50 274 GLU A N 1
ATOM 2104 C CA . GLU A 1 274 ? -0.154 4.976 -5.939 1.00 98.50 274 GLU A CA 1
ATOM 2105 C C . GLU A 1 274 ? -0.272 4.108 -7.194 1.00 98.50 274 GLU A C 1
ATOM 2107 O O . GLU A 1 274 ? 0.341 4.407 -8.215 1.00 98.50 274 GLU A O 1
ATOM 2112 N N . LEU A 1 275 ? -1.080 3.045 -7.139 1.00 98.56 275 LEU A N 1
ATOM 2113 C CA . LEU A 1 275 ? -1.242 2.104 -8.250 1.00 98.56 275 LEU A CA 1
ATOM 2114 C C . LEU A 1 275 ? -1.943 2.747 -9.453 1.00 98.56 275 LEU A C 1
ATOM 2116 O O . LEU A 1 275 ? -1.522 2.527 -10.588 1.00 98.56 275 LEU A O 1
ATOM 2120 N N . ALA A 1 276 ? -2.959 3.581 -9.229 1.00 97.81 276 ALA A N 1
ATOM 2121 C CA . ALA A 1 276 ? -3.603 4.340 -10.297 1.00 97.81 276 ALA A CA 1
ATOM 2122 C C . ALA A 1 276 ? -2.612 5.284 -11.008 1.00 97.81 276 ALA A C 1
ATOM 2124 O O . ALA A 1 276 ? -2.538 5.283 -12.240 1.00 97.81 276 ALA A O 1
ATOM 2125 N N . ILE A 1 277 ? -1.803 6.037 -10.252 1.00 98.56 277 ILE A N 1
ATOM 2126 C CA . ILE A 1 277 ? -0.807 6.955 -10.825 1.00 98.56 277 ILE A CA 1
ATOM 2127 C C . ILE A 1 277 ? 0.314 6.191 -11.538 1.00 98.56 277 ILE A C 1
ATOM 2129 O O . ILE A 1 277 ? 0.593 6.483 -12.698 1.00 98.56 277 ILE A O 1
ATOM 2133 N N . LEU A 1 278 ? 0.922 5.183 -10.904 1.00 98.62 278 LEU A N 1
ATOM 2134 C CA . LEU A 1 278 ? 2.020 4.407 -11.499 1.00 98.62 278 LEU A CA 1
ATOM 2135 C C . LEU A 1 278 ? 1.567 3.626 -12.745 1.00 98.62 278 LEU A C 1
ATOM 2137 O O . LEU A 1 278 ? 2.326 3.515 -13.708 1.00 98.62 278 LEU A O 1
ATOM 2141 N N . SER A 1 279 ? 0.314 3.155 -12.783 1.00 98.56 279 SER A N 1
ATOM 2142 C CA . SER A 1 279 ? -0.303 2.595 -13.993 1.00 98.56 279 SER A CA 1
ATOM 2143 C C . SER A 1 279 ? -0.350 3.625 -15.129 1.00 98.56 279 SER A C 1
ATOM 2145 O O . SER A 1 279 ? 0.118 3.344 -16.239 1.00 98.56 279 SER A O 1
ATOM 2147 N N . LYS A 1 280 ? -0.837 4.845 -14.847 1.00 97.81 280 LYS A N 1
ATOM 2148 C CA . LYS A 1 280 ? -0.903 5.930 -15.835 1.00 97.81 280 LYS A CA 1
ATOM 2149 C C . LYS A 1 280 ? 0.481 6.425 -16.261 1.00 97.81 280 LYS A C 1
ATOM 2151 O O . LYS A 1 280 ? 0.651 6.760 -17.432 1.00 97.81 280 LYS A O 1
ATOM 2156 N N . TYR A 1 281 ? 1.463 6.468 -15.364 1.00 97.94 281 TYR A N 1
ATOM 2157 C CA . TYR A 1 281 ? 2.805 6.990 -15.644 1.00 97.94 281 TYR A CA 1
ATOM 2158 C C . TYR A 1 281 ? 3.640 5.989 -16.454 1.00 97.94 281 TYR A C 1
ATOM 2160 O O . TYR A 1 281 ? 4.191 6.351 -17.494 1.00 97.94 281 TYR A O 1
ATOM 2168 N N . HIS A 1 282 ? 3.652 4.709 -16.069 1.00 97.69 282 HIS A N 1
ATOM 2169 C CA . HIS A 1 282 ? 4.407 3.664 -16.773 1.00 97.69 282 HIS A CA 1
ATOM 2170 C C . HIS A 1 282 ? 3.653 3.008 -17.950 1.00 97.69 282 HIS A C 1
ATOM 2172 O O . HIS A 1 282 ? 4.214 2.147 -18.627 1.00 97.69 282 HIS A O 1
ATOM 2178 N N . LYS A 1 283 ? 2.401 3.412 -18.223 1.00 97.56 283 LYS A N 1
ATOM 2179 C CA . LYS A 1 283 ? 1.561 2.937 -19.347 1.00 97.56 283 LYS A CA 1
ATOM 2180 C C . LYS A 1 283 ? 1.353 1.417 -19.360 1.00 97.56 283 LYS A C 1
ATOM 2182 O O . LYS A 1 283 ? 1.510 0.751 -20.389 1.00 97.56 283 LYS A O 1
ATOM 2187 N N . LEU A 1 284 ? 0.982 0.883 -18.198 1.00 95.94 284 LEU A N 1
ATOM 2188 C CA . LEU A 1 284 ? 0.764 -0.542 -17.947 1.00 95.94 284 LEU A CA 1
ATOM 2189 C C . LEU A 1 284 ? -0.468 -0.780 -17.068 1.00 95.94 284 LEU A C 1
ATOM 2191 O O . LEU A 1 284 ? -0.807 0.040 -16.216 1.00 95.94 284 LEU A O 1
ATOM 2195 N N . GLU A 1 285 ? -1.165 -1.893 -17.287 1.00 97.75 285 GLU A N 1
ATOM 2196 C CA . GLU A 1 285 ? -2.265 -2.314 -16.413 1.00 97.75 285 GLU A CA 1
ATOM 2197 C C . GLU A 1 285 ? -1.672 -2.982 -15.167 1.00 97.75 285 GLU A C 1
ATOM 2199 O O . GLU A 1 285 ? -0.950 -3.977 -15.284 1.00 97.75 285 GLU A O 1
ATOM 2204 N N . ILE A 1 286 ? -1.963 -2.461 -13.974 1.00 98.38 286 ILE A N 1
ATOM 2205 C CA . ILE A 1 286 ? -1.577 -3.126 -12.723 1.00 98.38 286 ILE A CA 1
ATOM 2206 C C . ILE A 1 286 ? -2.768 -3.930 -12.227 1.00 98.38 286 ILE A C 1
ATOM 2208 O O . ILE A 1 286 ? -3.857 -3.390 -12.040 1.00 98.38 286 ILE A O 1
ATOM 2212 N N . VAL A 1 287 ? -2.552 -5.218 -11.988 1.00 97.44 287 VAL A N 1
ATOM 2213 C CA . VAL A 1 287 ? -3.557 -6.123 -11.438 1.00 97.44 287 VAL A CA 1
ATOM 2214 C C . VAL A 1 287 ? -3.119 -6.541 -10.043 1.00 97.44 287 VAL A C 1
ATOM 2216 O O . VAL A 1 287 ? -2.083 -7.187 -9.891 1.00 97.44 287 VAL A O 1
ATOM 2219 N N . THR A 1 288 ? -3.898 -6.193 -9.021 1.00 97.56 288 THR A N 1
ATOM 2220 C CA . THR A 1 288 ? -3.654 -6.666 -7.654 1.00 97.56 288 THR A CA 1
ATOM 2221 C C . THR A 1 288 ? -4.652 -7.757 -7.289 1.00 97.56 288 THR A C 1
ATOM 2223 O O . THR A 1 288 ? -5.847 -7.654 -7.575 1.00 97.56 288 THR A O 1
ATOM 2226 N N . VAL A 1 289 ? -4.149 -8.837 -6.694 1.00 95.25 289 VAL A N 1
ATOM 2227 C CA . VAL A 1 289 ? -4.937 -9.996 -6.267 1.00 95.25 289 VAL A CA 1
ATOM 2228 C C . VAL A 1 289 ? -4.911 -10.060 -4.746 1.00 95.25 289 VAL A C 1
ATOM 2230 O O . VAL A 1 289 ? -3.854 -10.262 -4.149 1.00 95.25 289 VAL A O 1
ATOM 2233 N N . ASP A 1 290 ? -6.069 -9.896 -4.111 1.00 91.69 290 ASP A N 1
ATOM 2234 C CA . ASP A 1 290 ? -6.206 -10.068 -2.668 1.00 91.69 290 ASP A CA 1
ATOM 2235 C C . ASP A 1 290 ? -6.179 -11.565 -2.312 1.00 91.69 290 ASP A C 1
ATOM 2237 O O . ASP A 1 290 ? -7.052 -12.345 -2.701 1.00 91.69 290 ASP A O 1
ATOM 2241 N N . ALA A 1 291 ? -5.164 -11.970 -1.551 1.00 87.38 291 ALA A N 1
ATOM 2242 C CA . ALA A 1 291 ? -4.865 -13.363 -1.230 1.00 87.38 291 ALA A CA 1
ATOM 2243 C C . ALA A 1 291 ? -5.883 -14.031 -0.283 1.00 87.38 291 ALA A C 1
ATOM 2245 O O . ALA A 1 291 ? -5.816 -15.242 -0.075 1.00 87.38 291 ALA A O 1
ATOM 2246 N N . LYS A 1 292 ? -6.806 -13.266 0.317 1.00 83.62 292 LYS A N 1
ATOM 2247 C CA . LYS A 1 292 ? -7.809 -13.759 1.280 1.00 83.62 292 LYS A CA 1
ATOM 2248 C C . LYS A 1 292 ? -9.189 -13.933 0.657 1.00 83.62 292 LYS A C 1
ATOM 2250 O O . LYS A 1 292 ? -9.942 -14.809 1.068 1.00 83.62 292 LYS A O 1
ATOM 2255 N N . THR A 1 293 ? -9.523 -13.080 -0.303 1.00 85.00 293 THR A N 1
ATOM 2256 C CA . THR A 1 293 ? -10.845 -12.996 -0.940 1.00 85.00 293 THR A CA 1
ATOM 2257 C C . THR A 1 293 ? -10.834 -13.429 -2.404 1.00 85.00 293 THR A C 1
ATOM 2259 O O . THR A 1 293 ? -11.901 -13.549 -3.000 1.00 85.00 293 THR A O 1
ATOM 2262 N N . ALA A 1 294 ? -9.647 -13.628 -2.992 1.00 83.75 294 ALA A N 1
ATOM 2263 C CA . ALA A 1 294 ? -9.425 -13.788 -4.431 1.00 83.75 294 ALA A CA 1
ATOM 2264 C C . ALA A 1 294 ? -9.986 -12.627 -5.283 1.00 83.75 294 ALA A C 1
ATOM 2266 O O . ALA A 1 294 ? -10.129 -12.756 -6.501 1.00 83.75 294 ALA A O 1
ATOM 2267 N N . ARG A 1 295 ? -10.291 -11.475 -4.663 1.00 85.25 295 ARG A N 1
ATOM 2268 C CA . ARG A 1 295 ? -10.721 -10.272 -5.376 1.00 85.25 295 ARG A CA 1
ATOM 2269 C C . ARG A 1 295 ? -9.564 -9.741 -6.216 1.00 85.25 295 ARG A C 1
ATOM 2271 O O . ARG A 1 295 ? -8.440 -9.615 -5.738 1.00 85.25 295 ARG A O 1
ATOM 2278 N N . VAL A 1 296 ? -9.879 -9.381 -7.455 1.00 91.12 296 VAL A N 1
ATOM 2279 C CA . VAL A 1 296 ? -8.946 -8.766 -8.396 1.00 91.12 296 VAL A CA 1
ATOM 2280 C C . VAL A 1 296 ? -9.311 -7.291 -8.553 1.00 91.12 296 VAL A C 1
ATOM 2282 O O . VAL A 1 296 ? -10.419 -6.986 -8.991 1.00 91.12 296 VAL A O 1
ATOM 2285 N N . ASN A 1 297 ? -8.391 -6.389 -8.215 1.00 91.56 297 ASN A N 1
ATOM 2286 C CA . ASN A 1 297 ? -8.483 -4.964 -8.545 1.00 91.56 297 ASN A CA 1
ATOM 2287 C C . ASN A 1 297 ? -7.574 -4.670 -9.746 1.00 91.56 297 ASN A C 1
ATOM 2289 O O . ASN A 1 297 ? -6.530 -5.304 -9.919 1.00 91.56 297 ASN A O 1
ATOM 2293 N N . ARG A 1 298 ? -7.982 -3.724 -10.598 1.00 94.38 298 ARG A N 1
ATOM 2294 C CA . ARG A 1 298 ? -7.284 -3.392 -11.844 1.00 94.38 298 ARG A CA 1
ATOM 2295 C C . ARG A 1 298 ? -7.148 -1.888 -12.007 1.00 94.38 298 ARG A C 1
ATOM 2297 O O . ARG A 1 298 ? -8.131 -1.159 -11.918 1.00 94.38 298 ARG A O 1
ATOM 2304 N N . PHE A 1 299 ? -5.935 -1.451 -12.303 1.00 97.19 299 PHE A N 1
ATOM 2305 C CA . PHE A 1 299 ? -5.573 -0.059 -12.531 1.00 97.19 299 PHE A CA 1
ATOM 2306 C C . PHE A 1 299 ? -5.145 0.076 -13.994 1.00 97.19 299 PHE A C 1
ATOM 2308 O O . PHE A 1 299 ? -4.327 -0.715 -14.463 1.00 97.19 299 PHE A O 1
ATOM 2315 N N . GLY A 1 300 ? -5.746 1.017 -14.728 1.00 93.94 300 GLY A N 1
ATOM 2316 C CA . GLY A 1 300 ? -5.496 1.208 -16.164 1.00 93.94 300 GLY A CA 1
ATOM 2317 C C . GLY A 1 300 ? -6.221 0.239 -17.113 1.00 93.94 300 GLY A C 1
ATOM 2318 O O . GLY A 1 300 ? -5.865 0.179 -18.285 1.00 93.94 300 GLY A O 1
ATOM 2319 N N . GLU A 1 301 ? -7.237 -0.510 -16.662 1.00 91.19 301 GLU A N 1
ATOM 2320 C CA . GLU A 1 301 ? -7.955 -1.487 -17.512 1.00 91.19 301 GLU A CA 1
ATOM 2321 C C . GLU A 1 301 ? -8.578 -0.853 -18.775 1.00 91.19 301 GLU A C 1
ATOM 2323 O O . GLU A 1 301 ? -8.449 -1.395 -19.873 1.00 91.19 301 GLU A O 1
ATOM 2328 N N . SER A 1 302 ? -9.185 0.331 -18.646 1.00 89.62 302 SER A N 1
ATOM 2329 C CA . SER A 1 302 ? -9.797 1.065 -19.767 1.00 89.62 302 SER A CA 1
ATOM 2330 C C . SER A 1 302 ? -8.788 1.676 -20.751 1.00 89.62 302 SER A C 1
ATOM 2332 O O . SER A 1 302 ? -9.168 2.079 -21.848 1.00 89.62 302 SER A O 1
ATOM 2334 N N . GLU A 1 303 ? -7.505 1.752 -20.387 1.00 90.38 303 GLU A N 1
ATOM 2335 C CA . GLU A 1 303 ? -6.482 2.512 -21.121 1.00 90.38 303 GLU A CA 1
ATOM 2336 C C . GLU A 1 303 ? -5.896 1.752 -22.326 1.00 90.38 303 GLU A C 1
ATOM 2338 O O . GLU A 1 303 ? -5.111 2.306 -23.098 1.00 90.38 303 GLU A O 1
ATOM 2343 N N . ASN A 1 304 ? -6.254 0.472 -22.505 1.00 91.38 304 ASN A N 1
ATOM 2344 C CA . ASN A 1 304 ? -5.764 -0.382 -23.597 1.00 91.38 304 ASN A CA 1
ATOM 2345 C C . ASN A 1 304 ? -4.216 -0.465 -23.644 1.00 91.38 304 ASN A C 1
ATOM 2347 O O . ASN A 1 304 ? -3.602 -0.542 -24.718 1.00 91.38 304 ASN A O 1
ATOM 2351 N N . TYR A 1 305 ? -3.575 -0.440 -22.471 1.00 94.12 305 TYR A N 1
ATOM 2352 C CA . TYR A 1 305 ? -2.129 -0.595 -22.317 1.00 94.12 305 TYR A CA 1
ATOM 2353 C C . TYR A 1 305 ? -1.637 -1.962 -22.825 1.00 94.12 305 TYR A C 1
ATOM 2355 O O . TYR A 1 305 ? -2.380 -2.941 -22.876 1.00 94.12 305 TYR A O 1
ATOM 2363 N N . LYS A 1 306 ? -0.376 -2.022 -23.281 1.00 93.19 306 LYS A N 1
ATOM 2364 C CA . LYS A 1 306 ? 0.194 -3.216 -23.952 1.00 93.19 306 LYS A CA 1
ATOM 2365 C C . LYS A 1 306 ? 0.997 -4.131 -23.032 1.00 93.19 306 LYS A C 1
ATOM 2367 O O . LYS A 1 306 ? 1.367 -5.225 -23.447 1.00 93.19 306 LYS A O 1
ATOM 2372 N N . ALA A 1 307 ? 1.241 -3.694 -21.802 1.00 92.62 307 ALA A N 1
ATOM 2373 C CA . ALA A 1 307 ? 1.851 -4.479 -20.742 1.00 92.62 307 ALA A CA 1
ATOM 2374 C C . ALA A 1 307 ? 0.893 -4.558 -19.549 1.00 92.62 307 ALA A C 1
ATOM 2376 O O . ALA A 1 307 ? 0.153 -3.611 -19.272 1.00 92.62 307 ALA A O 1
ATOM 2377 N N . ARG A 1 308 ? 0.935 -5.689 -18.845 1.00 95.31 308 ARG A N 1
ATOM 2378 C CA . ARG A 1 308 ? 0.186 -5.946 -17.616 1.00 95.31 308 ARG A CA 1
ATOM 2379 C C . ARG A 1 308 ? 1.132 -6.556 -16.590 1.00 95.31 308 ARG A C 1
ATOM 2381 O O . ARG A 1 308 ? 1.893 -7.457 -16.938 1.00 95.31 308 ARG A O 1
ATOM 2388 N N . VAL A 1 309 ? 1.067 -6.087 -15.350 1.00 96.88 309 VAL A N 1
ATOM 2389 C CA . VAL A 1 309 ? 1.851 -6.608 -14.220 1.00 96.88 309 VAL A CA 1
ATOM 2390 C C . VAL A 1 309 ? 0.921 -7.073 -13.104 1.00 96.88 309 VAL A C 1
ATOM 2392 O O . VAL A 1 309 ? -0.208 -6.592 -12.991 1.00 96.88 309 VAL A O 1
ATOM 2395 N N . PHE A 1 310 ? 1.385 -8.016 -12.286 1.00 96.81 310 PHE A N 1
ATOM 2396 C CA . PHE A 1 310 ? 0.575 -8.662 -11.257 1.00 96.81 310 PHE A CA 1
ATOM 2397 C C . PHE A 1 310 ? 1.235 -8.540 -9.882 1.00 96.81 310 PHE A C 1
ATOM 2399 O O . PHE A 1 310 ? 2.402 -8.895 -9.724 1.00 96.81 310 PHE A O 1
ATOM 2406 N N . LEU A 1 311 ? 0.477 -8.079 -8.886 1.00 98.19 311 LEU A N 1
ATOM 2407 C CA . LEU A 1 311 ? 0.881 -8.056 -7.479 1.00 98.19 311 LEU A CA 1
ATOM 2408 C C . LEU A 1 311 ? -0.077 -8.916 -6.644 1.00 98.19 311 LEU A C 1
ATOM 2410 O O . LEU A 1 311 ? -1.284 -8.934 -6.887 1.00 98.19 311 LEU A O 1
ATOM 2414 N N . LEU A 1 312 ? 0.450 -9.582 -5.625 1.00 97.19 312 LEU A N 1
ATOM 2415 C CA . LEU A 1 312 ? -0.313 -10.242 -4.572 1.00 97.19 312 LEU A CA 1
ATOM 2416 C C . LEU A 1 312 ? -0.400 -9.312 -3.356 1.00 97.19 312 LEU A C 1
ATOM 2418 O O . LEU A 1 312 ? 0.594 -8.691 -2.984 1.00 97.19 312 LEU A O 1
ATOM 2422 N N . TYR A 1 313 ? -1.572 -9.236 -2.729 1.00 96.50 313 TYR A N 1
ATOM 2423 C CA . TYR A 1 313 ? -1.829 -8.415 -1.546 1.00 96.50 313 TYR A CA 1
ATOM 2424 C C . TYR A 1 313 ? -2.431 -9.262 -0.421 1.00 96.50 313 TYR A C 1
ATOM 2426 O O . TYR A 1 313 ? -3.424 -9.954 -0.630 1.00 96.50 313 TYR A O 1
ATOM 2434 N N . ASP A 1 314 ? -1.859 -9.218 0.785 1.00 89.75 314 ASP A N 1
ATOM 2435 C CA . ASP A 1 314 ? -2.356 -9.985 1.945 1.00 89.75 314 ASP A CA 1
ATOM 2436 C C . ASP A 1 314 ? -3.250 -9.154 2.896 1.00 89.75 314 ASP A C 1
ATOM 2438 O O . ASP A 1 314 ? -3.674 -9.630 3.957 1.00 89.75 314 ASP A O 1
ATOM 2442 N N . GLY A 1 315 ? -3.506 -7.885 2.575 1.00 86.44 315 GLY A N 1
ATOM 2443 C CA . GLY A 1 315 ? -4.165 -6.930 3.467 1.00 86.44 315 GLY A CA 1
ATOM 2444 C C . GLY A 1 315 ? -3.229 -6.051 4.311 1.00 86.44 315 GLY A C 1
ATOM 2445 O O . GLY A 1 315 ? -3.750 -5.264 5.094 1.00 86.44 315 GLY A O 1
ATOM 2446 N N . ILE A 1 316 ? -1.897 -6.205 4.230 1.00 85.88 316 ILE A N 1
ATOM 2447 C CA . ILE A 1 316 ? -0.878 -5.315 4.847 1.00 85.88 316 ILE A CA 1
ATOM 2448 C C . ILE A 1 316 ? 0.449 -5.204 4.071 1.00 85.88 316 ILE A C 1
ATOM 2450 O O . ILE A 1 316 ? 1.277 -4.349 4.407 1.00 85.88 316 ILE A O 1
ATOM 2454 N N . HIS A 1 317 ? 0.692 -6.092 3.111 1.00 94.00 317 HIS A N 1
ATOM 2455 C CA . HIS A 1 317 ? 1.943 -6.248 2.374 1.00 94.00 317 HIS A CA 1
ATOM 2456 C C . HIS A 1 317 ? 1.645 -6.558 0.905 1.00 94.00 317 HIS A C 1
ATOM 2458 O O . HIS A 1 317 ? 0.651 -7.220 0.594 1.00 94.00 317 HIS A O 1
ATOM 2464 N N . TYR A 1 318 ? 2.516 -6.078 0.020 1.00 97.81 318 TYR A N 1
ATOM 2465 C CA . TYR A 1 318 ? 2.496 -6.376 -1.409 1.00 97.81 318 TYR A CA 1
ATOM 2466 C C . TYR A 1 318 ? 3.744 -7.171 -1.780 1.00 97.81 318 TYR A C 1
ATOM 2468 O O . TYR A 1 318 ? 4.845 -6.777 -1.402 1.00 97.81 318 TYR A O 1
ATOM 2476 N N . ASP A 1 319 ? 3.559 -8.233 -2.561 1.00 97.88 319 ASP A N 1
ATOM 2477 C CA . ASP A 1 319 ? 4.631 -8.963 -3.240 1.00 97.88 319 ASP A CA 1
ATOM 2478 C C . ASP A 1 319 ? 4.321 -9.030 -4.749 1.00 97.88 319 ASP A C 1
ATOM 2480 O O . ASP A 1 319 ? 3.166 -9.242 -5.127 1.00 97.88 319 ASP A O 1
ATOM 2484 N N . PRO A 1 320 ? 5.306 -8.897 -5.647 1.00 97.62 320 PRO A N 1
ATOM 2485 C CA . PRO A 1 320 ? 5.102 -9.065 -7.075 1.00 97.62 320 PRO A CA 1
ATOM 2486 C C . PRO A 1 320 ? 4.981 -10.545 -7.460 1.00 97.62 320 PRO A C 1
ATOM 2488 O O . PRO A 1 320 ? 5.662 -11.422 -6.915 1.00 97.62 320 PRO A O 1
ATOM 2491 N N . LEU A 1 321 ? 4.137 -10.814 -8.455 1.00 94.69 321 LEU A N 1
ATOM 2492 C CA . LEU A 1 321 ? 4.036 -12.114 -9.107 1.00 94.69 321 LEU A CA 1
ATOM 2493 C C . LEU A 1 321 ? 4.844 -12.098 -10.410 1.00 94.69 321 LEU A C 1
ATOM 2495 O O . LEU A 1 321 ? 4.642 -11.230 -11.259 1.00 94.69 321 LEU A O 1
ATOM 2499 N N . HIS A 1 322 ? 5.726 -13.081 -10.590 1.00 87.81 322 HIS A N 1
ATOM 2500 C CA . HIS A 1 322 ? 6.415 -13.331 -11.860 1.00 87.81 322 HIS A CA 1
ATOM 2501 C C . HIS A 1 322 ? 6.095 -14.728 -12.379 1.00 87.81 322 HIS A C 1
ATOM 2503 O O . HIS A 1 322 ? 5.662 -15.594 -11.625 1.00 87.81 322 HIS A O 1
ATOM 2509 N N . MET A 1 323 ? 6.330 -14.948 -13.668 1.00 85.00 323 MET A N 1
ATOM 2510 C CA . MET A 1 323 ? 6.28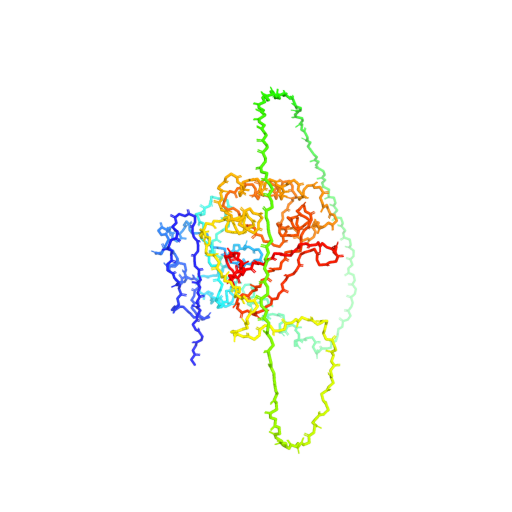6 -16.279 -14.261 1.00 85.00 323 MET A CA 1
ATOM 2511 C C . MET A 1 323 ? 7.651 -16.964 -14.101 1.00 85.00 323 MET A C 1
ATOM 2513 O O . MET A 1 323 ? 8.686 -16.301 -14.228 1.00 85.00 323 MET A O 1
ATOM 2517 N N . GLU A 1 324 ? 7.638 -18.264 -13.816 1.00 68.25 324 GLU A N 1
ATOM 2518 C CA . GLU A 1 324 ? 8.727 -19.219 -14.088 1.00 68.25 324 GLU A CA 1
ATOM 2519 C C . GLU A 1 324 ? 8.321 -20.117 -15.270 1.00 68.25 324 GLU A C 1
ATOM 2521 O O . GLU A 1 324 ? 7.150 -20.579 -15.272 1.00 68.25 324 GLU A O 1
#

Mean predicted aligned error: 20.43 Å